Protein AF-A0ABD3MIH1-F1 (afdb_monomer_lite)

Radius of gyration: 21.6 Å; chains: 1; bounding box: 48×50×65 Å

pLDDT: mean 84.22, std 15.8, range [33.28, 98.62]

Secondary structure (DSSP, 8-state):
-B-SSS---TT-S--HHHHHHHHHHHHHGGGSTTHHHHHHHHTS-SS-SGGGS-HHHHHIIIIIISTTTTSSSPGGGTTTHIIIIIIIIS-PPPTTS-HHHHHHHHHHHHHHHHH-BTTBB-TTGGGSEE---TTT--EEEE--SSBTBPPEEEESS---TTPPPEE-TTTTSTT-----TT---S-----HHHHHHHHSS---SSEEEEE-TT-S-------------EEEEEEE-TTT--EEEE--SSGGGS--HHHHHHHHHHHHHHHHHHTTHHHHHHHHBPPTT--SSS-TTSB-HHHHHHHHHHHHHHHHHHHHHHHHHHHHHTTGGG-

Organism: NCBI:txid2934178

Structure (mmCIF, N/CA/C/O backbone):
data_AF-A0ABD3MIH1-F1
#
_entry.id   AF-A0ABD3MIH1-F1
#
loop_
_atom_site.group_PDB
_atom_site.id
_atom_site.type_symbol
_atom_site.label_atom_id
_atom_site.label_alt_id
_atom_site.label_comp_id
_atom_site.label_asym_id
_atom_site.label_entity_id
_atom_site.label_seq_id
_atom_site.pdbx_PDB_ins_code
_atom_site.Cartn_x
_atom_site.Cartn_y
_atom_site.Cartn_z
_atom_site.occupancy
_atom_site.B_iso_or_equiv
_atom_site.auth_seq_id
_atom_site.auth_comp_id
_atom_site.auth_asym_id
_atom_site.auth_atom_id
_atom_site.pdbx_PDB_model_num
ATOM 1 N N . MET A 1 1 ? 15.292 -10.108 -16.303 1.00 79.62 1 MET A N 1
ATOM 2 C CA . MET A 1 1 ? 15.454 -9.481 -14.977 1.00 79.62 1 MET A CA 1
ATOM 3 C C . MET A 1 1 ? 16.282 -8.207 -15.090 1.00 79.62 1 MET A C 1
ATOM 5 O O . MET A 1 1 ? 17.178 -8.146 -15.939 1.00 79.62 1 MET A O 1
ATOM 9 N N . ILE A 1 2 ? 15.985 -7.205 -14.264 1.00 80.56 2 ILE A N 1
ATOM 10 C CA . ILE A 1 2 ? 16.843 -6.030 -14.017 1.00 80.56 2 ILE A CA 1
ATOM 11 C C . ILE A 1 2 ? 17.379 -6.186 -12.588 1.00 80.56 2 ILE A C 1
ATOM 13 O O . ILE A 1 2 ? 16.614 -6.504 -11.686 1.00 80.56 2 ILE A O 1
ATOM 17 N N . HIS A 1 3 ? 18.694 -6.066 -12.400 1.00 80.38 3 HIS A N 1
ATOM 18 C CA . HIS A 1 3 ? 19.388 -6.447 -11.161 1.00 80.38 3 HIS A CA 1
ATOM 19 C C . HIS A 1 3 ? 20.557 -5.481 -10.876 1.00 80.38 3 HIS A C 1
ATOM 21 O O . HIS A 1 3 ? 21.007 -4.790 -11.798 1.00 80.38 3 HIS A O 1
ATOM 27 N N . PRO A 1 4 ? 21.124 -5.435 -9.655 1.00 74.75 4 PRO A N 1
ATOM 28 C CA . PRO A 1 4 ? 22.182 -4.477 -9.298 1.00 74.75 4 PRO A CA 1
ATOM 29 C C . PRO A 1 4 ? 23.569 -4.796 -9.890 1.00 74.75 4 PRO A C 1
ATOM 31 O O . PRO A 1 4 ? 24.554 -4.130 -9.571 1.00 74.75 4 PRO A O 1
ATOM 34 N N . GLY A 1 5 ? 23.694 -5.808 -10.752 1.00 75.38 5 GLY A N 1
ATOM 35 C CA . GLY A 1 5 ? 24.961 -6.276 -11.329 1.00 75.38 5 GLY A CA 1
ATOM 36 C C . GLY A 1 5 ? 25.390 -7.663 -10.834 1.00 75.38 5 GLY A C 1
ATOM 37 O O . GLY A 1 5 ? 24.556 -8.469 -10.439 1.00 75.38 5 GLY A O 1
ATOM 38 N N . LYS A 1 6 ? 26.700 -7.955 -10.897 1.00 63.97 6 LYS A N 1
ATOM 39 C CA . LYS A 1 6 ? 27.290 -9.295 -10.658 1.00 63.97 6 LYS A CA 1
ATOM 40 C C . LYS A 1 6 ? 27.307 -9.762 -9.193 1.00 63.97 6 LYS A C 1
ATOM 42 O O . LYS A 1 6 ? 27.689 -10.893 -8.931 1.00 63.97 6 LYS A O 1
ATOM 47 N N . LYS A 1 7 ? 26.969 -8.888 -8.244 1.00 59.66 7 LYS A N 1
ATOM 48 C CA . LYS A 1 7 ? 26.892 -9.207 -6.813 1.00 59.66 7 LYS A CA 1
ATOM 49 C C . LYS A 1 7 ? 25.468 -8.931 -6.357 1.00 59.66 7 LYS A C 1
ATOM 51 O O . LYS A 1 7 ? 25.141 -7.800 -6.003 1.00 59.66 7 LYS A O 1
ATOM 56 N N . TYR A 1 8 ? 24.624 -9.942 -6.493 1.00 62.25 8 TYR A N 1
ATOM 57 C CA . TYR A 1 8 ? 23.345 -9.988 -5.805 1.00 62.25 8 TYR A CA 1
ATOM 58 C C . TYR A 1 8 ? 23.603 -10.434 -4.362 1.00 62.25 8 TYR A C 1
ATOM 60 O O . TYR A 1 8 ? 24.515 -11.224 -4.121 1.00 62.25 8 TYR A O 1
ATOM 68 N N . HIS A 1 9 ? 22.854 -9.880 -3.415 1.00 63.53 9 HIS A N 1
ATOM 69 C CA . HIS A 1 9 ? 22.873 -10.319 -2.028 1.00 63.53 9 HIS A CA 1
ATOM 70 C C . HIS A 1 9 ? 21.460 -10.783 -1.700 1.00 63.53 9 HIS A C 1
ATOM 72 O O . HIS A 1 9 ? 20.551 -9.959 -1.691 1.00 63.53 9 HIS A O 1
ATOM 78 N N . GLN A 1 10 ? 21.299 -12.078 -1.417 1.00 60.75 10 GLN A N 1
ATOM 79 C CA . GLN A 1 10 ? 20.027 -12.686 -1.003 1.00 60.75 10 GLN A CA 1
ATOM 80 C C . GLN A 1 10 ? 19.387 -11.928 0.166 1.00 60.75 10 GLN A C 1
ATOM 82 O O . GLN A 1 10 ? 18.168 -11.804 0.238 1.00 60.75 10 GLN A O 1
ATOM 87 N N . HIS A 1 11 ? 20.228 -11.336 1.016 1.00 61.38 11 HIS A N 1
ATOM 88 C CA . HIS A 1 11 ? 19.849 -10.582 2.199 1.00 61.38 11 HIS A CA 1
ATOM 89 C C . HIS A 1 11 ? 19.977 -9.055 2.024 1.00 61.38 11 HIS A C 1
ATOM 91 O O . HIS A 1 11 ? 20.447 -8.353 2.917 1.00 61.38 11 HIS A O 1
ATOM 97 N N . LYS A 1 12 ? 19.539 -8.500 0.889 1.00 63.38 12 LYS A N 1
ATOM 98 C CA . LYS A 1 12 ? 19.457 -7.043 0.709 1.00 63.38 12 LYS A CA 1
ATOM 99 C C . LYS A 1 12 ? 18.064 -6.619 0.255 1.00 63.38 12 LYS A C 1
ATOM 101 O O . LYS A 1 12 ? 17.658 -6.968 -0.840 1.00 63.38 12 LYS A O 1
ATOM 106 N N . TYR A 1 13 ? 17.393 -5.814 1.079 1.00 71.50 13 TYR A N 1
ATOM 107 C CA . TYR A 1 13 ? 16.025 -5.341 0.835 1.00 71.50 13 TYR A CA 1
ATOM 108 C C . TYR A 1 13 ? 15.938 -4.111 -0.095 1.00 71.50 13 TYR A C 1
ATOM 110 O O . TYR A 1 13 ? 14.951 -3.912 -0.785 1.00 71.50 13 TYR A O 1
ATOM 118 N N . TYR A 1 14 ? 16.985 -3.281 -0.159 1.00 82.44 14 TYR A N 1
ATOM 119 C CA . TYR A 1 14 ? 16.975 -2.028 -0.927 1.00 82.44 14 TYR A CA 1
ATOM 120 C C . TYR A 1 14 ? 18.291 -1.803 -1.666 1.00 82.44 14 TYR A C 1
ATOM 122 O O . TYR A 1 14 ? 19.369 -2.071 -1.132 1.00 82.44 14 TYR A O 1
ATOM 130 N N . SER A 1 15 ? 18.244 -1.288 -2.899 1.00 88.38 15 SER A N 1
ATOM 131 C CA . SER A 1 15 ? 19.437 -1.090 -3.729 1.00 88.38 15 SER A CA 1
ATOM 132 C C . SER A 1 15 ? 19.318 0.117 -4.653 1.00 88.38 15 SER A C 1
ATOM 134 O O . SER A 1 15 ? 18.717 0.031 -5.725 1.00 88.38 15 SER A O 1
ATOM 136 N N . CYS A 1 16 ? 20.039 1.195 -4.313 1.00 90.44 16 CYS A N 1
ATOM 137 C CA . CYS A 1 16 ? 20.179 2.373 -5.175 1.00 90.44 16 CYS A CA 1
ATOM 138 C C . CYS A 1 16 ? 20.554 1.991 -6.613 1.00 90.44 16 CYS A C 1
ATOM 140 O O . CYS A 1 16 ? 19.995 2.483 -7.585 1.00 90.44 16 CYS A O 1
ATOM 142 N N . ARG A 1 17 ? 21.496 1.050 -6.755 1.00 90.06 17 ARG A N 1
ATOM 143 C CA . ARG A 1 17 ? 21.984 0.598 -8.060 1.00 90.06 17 ARG A CA 1
ATOM 144 C C . ARG A 1 17 ? 20.927 -0.159 -8.862 1.00 90.06 17 ARG A C 1
ATOM 146 O O . ARG A 1 17 ? 20.939 -0.062 -10.083 1.00 90.06 17 ARG A O 1
ATOM 153 N N . SER A 1 18 ? 20.047 -0.918 -8.208 1.00 90.44 18 SER A N 1
ATOM 154 C CA . SER A 1 18 ? 18.944 -1.599 -8.899 1.00 90.44 18 SER A CA 1
ATOM 155 C C . SER A 1 18 ? 17.963 -0.581 -9.464 1.00 90.44 18 SER A C 1
ATOM 157 O O . SER A 1 18 ? 17.599 -0.688 -10.631 1.00 90.44 18 SER A O 1
ATOM 159 N N . ILE A 1 19 ? 17.624 0.437 -8.671 1.00 92.69 19 ILE A N 1
ATOM 160 C CA . ILE A 1 19 ? 16.726 1.524 -9.070 1.00 92.69 19 ILE A CA 1
ATOM 161 C C . ILE A 1 19 ? 17.339 2.341 -10.216 1.00 92.69 19 ILE A C 1
ATOM 163 O O . ILE A 1 19 ? 16.688 2.516 -11.240 1.00 92.69 19 ILE A O 1
ATOM 167 N N . TYR A 1 20 ? 18.617 2.733 -10.132 1.00 91.50 20 TYR A N 1
ATOM 168 C CA . TYR A 1 20 ? 19.313 3.394 -11.248 1.00 91.50 20 TYR A CA 1
ATOM 169 C C . TYR A 1 20 ? 19.331 2.539 -12.519 1.00 91.50 20 TYR A C 1
ATOM 171 O O . TYR A 1 20 ? 19.092 3.037 -13.619 1.00 91.50 20 TYR A O 1
ATOM 179 N N . ASN A 1 21 ? 19.606 1.237 -12.389 1.00 92.56 21 ASN A N 1
ATOM 180 C CA . ASN A 1 21 ? 19.582 0.331 -13.534 1.00 92.56 21 ASN A CA 1
ATOM 181 C C . ASN A 1 21 ? 18.183 0.239 -14.148 1.00 92.56 21 ASN A C 1
ATOM 183 O O . ASN A 1 21 ? 18.073 0.192 -15.369 1.00 92.56 21 ASN A O 1
ATOM 187 N N . LEU A 1 22 ? 17.132 0.226 -13.328 1.00 94.88 22 LEU A N 1
ATOM 188 C CA . LEU A 1 22 ? 15.757 0.269 -13.808 1.00 94.88 22 LEU A CA 1
ATOM 189 C C . LEU A 1 22 ? 15.470 1.590 -14.529 1.00 94.88 22 LEU A C 1
ATOM 191 O O . LEU A 1 22 ? 15.017 1.540 -15.667 1.00 94.88 22 LEU A O 1
ATOM 195 N N . ALA A 1 23 ? 15.812 2.738 -13.941 1.00 93.94 23 ALA A N 1
ATOM 196 C CA . ALA A 1 23 ? 15.621 4.055 -14.552 1.00 93.94 23 ALA A CA 1
ATOM 197 C C . ALA A 1 23 ? 16.256 4.141 -15.951 1.00 93.94 23 ALA A C 1
ATOM 199 O O . ALA A 1 23 ? 15.584 4.514 -16.911 1.00 93.94 23 ALA A O 1
ATOM 200 N N . MET A 1 24 ? 17.504 3.679 -16.102 1.00 93.19 24 MET A N 1
ATOM 201 C CA . MET A 1 24 ? 18.186 3.623 -17.403 1.00 93.19 24 MET A CA 1
ATOM 202 C C . MET A 1 24 ? 17.485 2.707 -18.418 1.00 93.19 24 MET A C 1
ATOM 204 O O . MET A 1 24 ? 17.537 2.953 -19.622 1.00 93.19 24 MET A O 1
ATOM 208 N N . GLU A 1 25 ? 16.881 1.602 -17.977 1.00 95.88 25 GLU A N 1
ATOM 209 C CA . GLU A 1 25 ? 16.139 0.713 -18.876 1.00 95.88 25 GLU A CA 1
ATOM 210 C C . GLU A 1 25 ? 14.782 1.313 -19.268 1.00 95.88 25 GLU A C 1
ATOM 212 O O . GLU A 1 25 ? 14.394 1.183 -20.429 1.00 95.88 25 GLU A O 1
ATOM 217 N N . LEU A 1 26 ? 14.103 2.007 -18.346 1.00 95.12 26 LEU A N 1
ATOM 218 C CA . LEU A 1 26 ? 12.868 2.742 -18.628 1.00 95.12 26 LEU A CA 1
ATOM 219 C C . LEU A 1 26 ? 13.111 3.867 -19.643 1.00 95.12 26 LEU A C 1
ATOM 221 O O . LEU A 1 26 ? 12.365 3.971 -20.616 1.00 95.12 26 LEU A O 1
ATOM 225 N N . GLU A 1 27 ? 14.193 4.633 -19.478 1.00 93.94 27 GLU A N 1
ATOM 226 C CA . GLU A 1 27 ? 14.584 5.720 -20.387 1.00 93.94 27 GLU A CA 1
ATOM 227 C C . GLU A 1 27 ? 14.812 5.223 -21.824 1.00 93.94 27 GLU A C 1
ATOM 229 O O . GLU A 1 27 ? 14.422 5.865 -22.802 1.00 93.94 27 GLU A O 1
ATOM 234 N N . LYS A 1 28 ? 15.401 4.031 -21.979 1.00 95.12 28 LYS A N 1
ATOM 235 C CA . LYS A 1 28 ? 15.602 3.416 -23.300 1.00 95.12 28 LYS A CA 1
ATOM 236 C C . LYS A 1 28 ? 14.287 3.042 -23.986 1.00 95.12 28 LYS A C 1
ATOM 238 O O . LYS A 1 28 ? 14.272 2.947 -25.218 1.00 95.12 28 LYS A O 1
ATOM 243 N N . GLY A 1 29 ? 13.219 2.779 -23.229 1.00 95.31 29 GLY A N 1
ATOM 244 C CA . GLY A 1 29 ? 11.933 2.324 -23.754 1.00 95.31 29 GLY A CA 1
ATOM 245 C C . GLY A 1 29 ? 12.091 1.126 -24.698 1.00 95.31 29 GLY A C 1
ATOM 246 O O . GLY A 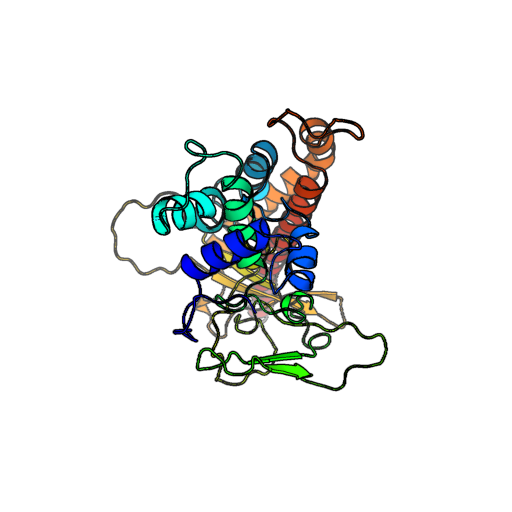1 29 ? 12.693 0.108 -24.353 1.00 95.31 29 GLY A O 1
ATOM 247 N N . ASP A 1 30 ? 11.619 1.270 -25.938 1.00 97.12 30 ASP A N 1
ATOM 248 C CA . ASP A 1 30 ? 11.706 0.232 -26.976 1.00 97.12 30 ASP A CA 1
ATOM 249 C C . ASP A 1 30 ? 13.130 -0.133 -27.418 1.00 97.12 30 ASP A C 1
ATOM 251 O O . ASP A 1 30 ? 13.324 -1.158 -28.072 1.00 97.12 30 ASP A O 1
ATOM 255 N N . LYS A 1 31 ? 14.135 0.679 -27.070 1.00 97.50 31 LYS A N 1
ATOM 256 C CA . LYS A 1 31 ? 15.548 0.390 -27.358 1.00 97.50 31 LYS A CA 1
ATOM 257 C C . LYS A 1 31 ? 16.213 -0.469 -26.281 1.00 97.50 31 LYS A C 1
ATOM 259 O O . LYS A 1 31 ? 17.378 -0.822 -26.440 1.00 97.50 31 LYS A O 1
ATOM 264 N N . SER A 1 32 ? 15.530 -0.761 -25.172 1.00 97.00 32 SER A N 1
ATOM 265 C CA . SER A 1 32 ? 16.049 -1.662 -24.142 1.00 97.00 32 SER A CA 1
ATOM 266 C C . SER A 1 32 ? 16.105 -3.100 -24.673 1.00 97.00 32 SER A C 1
ATOM 268 O O . SER A 1 32 ? 15.159 -3.580 -25.295 1.00 97.00 32 SER A O 1
ATOM 270 N N . ASP A 1 33 ? 17.152 -3.850 -24.320 1.00 96.06 33 ASP A N 1
ATOM 271 C CA . ASP A 1 33 ? 17.210 -5.306 -24.553 1.00 96.06 33 ASP A CA 1
ATOM 272 C C . ASP A 1 33 ? 16.120 -6.072 -23.768 1.00 96.06 33 ASP A C 1
ATOM 274 O O . ASP A 1 33 ? 15.917 -7.272 -23.947 1.00 96.06 33 ASP A O 1
ATOM 278 N N . ARG A 1 34 ? 15.409 -5.373 -22.877 1.00 95.56 34 ARG A N 1
ATOM 279 C CA . ARG A 1 34 ? 14.275 -5.835 -22.072 1.00 95.56 34 ARG A CA 1
ATOM 280 C C . ARG A 1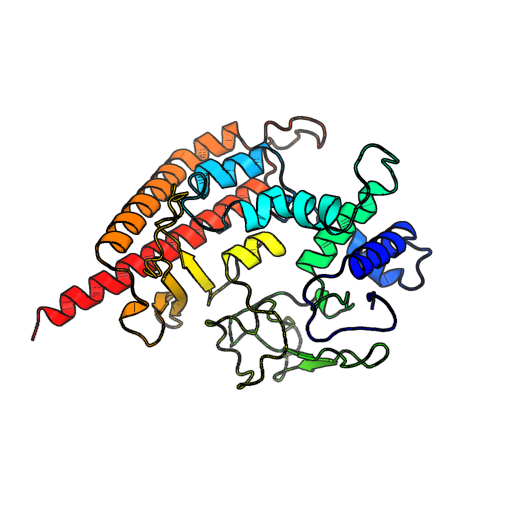 34 ? 12.978 -5.126 -22.475 1.00 95.56 34 ARG A C 1
ATOM 282 O O . ARG A 1 34 ? 12.041 -5.100 -21.679 1.00 95.56 34 ARG A O 1
ATOM 289 N N . ALA A 1 35 ? 12.901 -4.578 -23.693 1.00 97.12 35 ALA A N 1
ATOM 290 C CA . ALA A 1 35 ? 11.786 -3.756 -24.169 1.00 97.12 35 ALA A CA 1
ATOM 291 C C . ALA A 1 35 ? 10.381 -4.313 -23.855 1.00 97.12 35 ALA A C 1
ATOM 293 O O . ALA A 1 35 ? 9.553 -3.530 -23.396 1.00 97.12 35 ALA A O 1
ATOM 294 N N . PRO A 1 36 ? 10.069 -5.621 -24.014 1.00 97.44 36 PRO A N 1
ATOM 295 C CA . PRO A 1 36 ? 8.744 -6.132 -23.651 1.00 97.44 36 PRO A CA 1
ATOM 296 C C . PRO A 1 36 ? 8.389 -5.918 -22.174 1.00 97.44 36 PRO A C 1
ATOM 298 O O . PRO A 1 36 ? 7.267 -5.531 -21.862 1.00 97.44 36 PRO A O 1
ATOM 301 N N . TYR A 1 37 ? 9.350 -6.125 -21.272 1.00 97.38 37 TYR A N 1
ATOM 302 C CA . TYR A 1 37 ? 9.147 -5.914 -19.841 1.00 97.38 37 TYR A CA 1
ATOM 303 C C . TYR A 1 37 ? 9.135 -4.425 -19.489 1.00 97.38 37 TYR A C 1
ATOM 305 O O . TYR A 1 37 ? 8.282 -3.985 -18.730 1.00 97.38 37 TYR A O 1
ATOM 313 N N . VAL A 1 38 ? 10.006 -3.623 -20.107 1.00 97.69 38 VAL A N 1
ATOM 314 C CA . VAL A 1 38 ? 10.002 -2.161 -19.938 1.00 97.69 38 VAL A CA 1
ATOM 315 C C . VAL A 1 38 ? 8.662 -1.554 -20.360 1.00 97.69 38 VAL A C 1
ATOM 317 O O . VAL A 1 38 ? 8.118 -0.736 -19.629 1.00 97.69 38 VAL A O 1
ATOM 320 N N . ARG A 1 39 ? 8.074 -1.989 -21.483 1.00 97.06 39 ARG A N 1
ATOM 321 C CA . ARG A 1 39 ? 6.729 -1.551 -21.898 1.00 97.06 39 ARG A CA 1
ATOM 322 C C . ARG A 1 39 ? 5.664 -1.888 -20.864 1.00 97.06 39 ARG A C 1
ATOM 324 O O . ARG A 1 39 ? 4.812 -1.051 -20.593 1.00 97.06 39 ARG A O 1
ATOM 331 N N . TYR A 1 40 ? 5.724 -3.093 -20.299 1.00 96.75 40 TYR A N 1
ATOM 332 C CA . TYR A 1 40 ? 4.825 -3.494 -19.222 1.00 96.75 40 TYR A CA 1
ATOM 333 C C . TYR A 1 40 ? 4.983 -2.596 -17.989 1.00 96.75 40 TYR A C 1
ATOM 335 O O . TYR A 1 40 ? 3.985 -2.144 -17.439 1.00 96.75 40 TYR A O 1
ATOM 343 N N . LEU A 1 41 ? 6.214 -2.291 -17.574 1.00 96.62 41 LEU A N 1
ATOM 344 C CA . LEU A 1 41 ? 6.468 -1.408 -16.434 1.00 96.62 41 LEU A CA 1
ATOM 345 C C . LEU A 1 41 ? 5.996 0.030 -16.702 1.00 96.62 41 LEU A C 1
ATOM 347 O O . LEU A 1 41 ? 5.366 0.642 -15.847 1.00 96.62 41 LEU A O 1
ATOM 351 N N . LEU A 1 42 ? 6.227 0.552 -17.909 1.00 95.19 42 LEU A N 1
ATOM 352 C CA . LEU A 1 42 ? 5.772 1.886 -18.314 1.00 95.19 42 LEU A CA 1
ATOM 353 C C . LEU A 1 42 ? 4.246 1.993 -18.451 1.00 95.19 42 LEU A C 1
ATOM 355 O O . LEU A 1 42 ? 3.721 3.101 -18.384 1.00 95.19 42 LEU A O 1
ATOM 359 N N . SER A 1 43 ? 3.533 0.876 -18.638 1.00 95.19 43 SER A N 1
ATOM 360 C CA . SER A 1 43 ? 2.066 0.860 -18.682 1.00 95.19 43 SER A CA 1
ATOM 361 C C . SER A 1 43 ? 1.408 0.766 -17.304 1.00 95.19 43 SER A C 1
ATOM 363 O O . SER A 1 43 ? 0.182 0.724 -17.235 1.00 95.19 43 SER A O 1
ATOM 365 N N . GLN A 1 44 ? 2.184 0.662 -16.222 1.00 94.06 44 GLN A N 1
ATOM 366 C CA . GLN A 1 44 ? 1.628 0.597 -14.872 1.00 94.06 44 GLN A CA 1
ATOM 367 C C . GLN A 1 44 ? 1.070 1.952 -14.439 1.00 94.06 44 GLN A C 1
ATOM 369 O O . GLN A 1 44 ? 1.626 3.006 -14.754 1.00 94.06 44 GLN A O 1
ATOM 374 N N . THR A 1 45 ? -0.034 1.910 -13.696 1.00 90.88 45 THR A N 1
ATOM 375 C CA . THR A 1 45 ? -0.631 3.096 -13.080 1.00 90.88 45 THR A CA 1
ATOM 376 C C . THR A 1 45 ? 0.342 3.702 -12.069 1.00 90.88 45 THR A C 1
ATOM 378 O O . THR A 1 45 ? 0.965 2.977 -11.299 1.00 90.88 45 THR A O 1
ATOM 381 N N . ARG A 1 46 ? 0.452 5.031 -12.069 1.00 89.50 46 ARG A N 1
ATOM 382 C CA . ARG A 1 46 ? 1.278 5.809 -11.131 1.00 89.50 46 ARG A CA 1
ATOM 383 C C . ARG A 1 46 ? 0.404 6.490 -10.088 1.00 89.50 46 ARG A C 1
ATOM 385 O O . ARG A 1 46 ? -0.803 6.616 -10.298 1.00 89.50 46 ARG A O 1
ATOM 392 N N . GLY A 1 47 ? 1.006 6.991 -9.011 1.00 89.44 47 GLY A N 1
ATOM 393 C CA . GLY A 1 47 ? 0.249 7.708 -7.984 1.00 89.44 47 GLY A CA 1
ATOM 394 C C . GLY A 1 47 ? -0.626 6.788 -7.137 1.00 89.44 47 GLY A C 1
ATOM 395 O O . GLY A 1 47 ? -1.616 7.237 -6.560 1.00 89.44 47 GLY A O 1
ATOM 396 N N . THR A 1 48 ? -0.317 5.490 -7.105 1.00 91.88 48 THR A N 1
ATOM 397 C CA . THR A 1 48 ? -1.115 4.515 -6.359 1.00 91.88 48 THR A CA 1
ATOM 398 C C . THR A 1 48 ? -0.698 4.464 -4.897 1.00 91.88 48 THR A C 1
ATOM 400 O O . THR A 1 48 ? -1.554 4.265 -4.037 1.00 91.88 48 THR A O 1
ATOM 403 N N . MET A 1 49 ? 0.581 4.708 -4.607 1.00 94.50 49 MET A N 1
ATOM 404 C CA . MET A 1 49 ? 1.139 4.676 -3.257 1.00 94.50 49 MET A CA 1
ATOM 405 C C . MET A 1 49 ? 0.973 6.022 -2.540 1.00 94.50 49 MET A C 1
ATOM 407 O O . MET A 1 49 ? 1.178 7.062 -3.168 1.00 94.50 49 MET A O 1
ATOM 411 N N . PRO A 1 50 ? 0.696 6.037 -1.222 1.00 95.31 50 PRO A N 1
ATOM 412 C CA . PRO A 1 50 ? 0.561 7.264 -0.434 1.00 95.31 50 PRO A CA 1
ATOM 413 C C . PRO A 1 50 ? 1.692 8.284 -0.601 1.00 95.31 50 PRO A C 1
ATOM 415 O O . PRO A 1 50 ? 1.437 9.482 -0.663 1.00 95.31 50 PRO A O 1
ATOM 418 N N . GLY A 1 51 ? 2.944 7.830 -0.728 1.00 92.50 51 GLY A N 1
ATOM 419 C CA . GLY A 1 51 ? 4.095 8.718 -0.940 1.00 92.50 51 GLY A CA 1
ATOM 420 C C . GLY A 1 51 ? 4.148 9.382 -2.327 1.00 92.50 51 GLY A C 1
ATOM 421 O O . GLY A 1 51 ? 4.943 10.297 -2.555 1.00 92.50 51 GLY A O 1
ATOM 422 N N . GLU A 1 52 ? 3.303 8.951 -3.264 1.00 91.38 52 GLU A N 1
ATOM 423 C CA . GLU A 1 52 ? 3.124 9.585 -4.570 1.00 91.38 52 GLU A CA 1
ATOM 424 C C . GLU A 1 52 ? 1.933 10.545 -4.627 1.00 91.38 52 GLU A C 1
ATOM 426 O O . GLU A 1 52 ? 1.794 11.262 -5.622 1.00 91.38 52 GLU A O 1
ATOM 431 N N . TRP A 1 53 ? 1.071 10.542 -3.608 1.00 92.38 53 TRP A N 1
ATOM 432 C CA . TRP A 1 53 ? -0.187 11.276 -3.640 1.00 92.38 53 TRP A CA 1
ATOM 433 C C . TRP A 1 53 ? 0.018 12.791 -3.693 1.00 92.38 53 TRP A C 1
ATOM 435 O O . TRP A 1 53 ? 1.040 13.351 -3.285 1.00 92.38 53 TRP A O 1
ATOM 445 N N . SER A 1 54 ? -1.015 13.475 -4.171 1.00 91.50 54 SER A N 1
ATOM 446 C CA . SER A 1 54 ? -1.153 14.923 -4.104 1.00 91.50 54 SER A CA 1
ATOM 447 C C . SER A 1 54 ? -0.989 15.442 -2.669 1.00 91.50 54 SER A C 1
ATOM 449 O O . SER A 1 54 ? -1.197 14.720 -1.690 1.00 91.50 54 SER A O 1
ATOM 451 N N . VAL A 1 55 ? -0.658 16.731 -2.525 1.00 91.81 55 VAL A N 1
ATOM 452 C CA . VAL A 1 55 ? -0.562 17.384 -1.206 1.00 91.81 55 VAL A CA 1
ATOM 453 C C . VAL A 1 55 ? -1.885 17.259 -0.444 1.00 91.81 55 VAL A C 1
ATOM 455 O O . VAL A 1 55 ? -1.874 16.936 0.743 1.00 91.81 55 VAL A O 1
ATOM 458 N N . ALA A 1 56 ? -3.020 17.446 -1.126 1.00 93.50 56 ALA A N 1
ATOM 459 C CA . ALA A 1 56 ? -4.349 17.245 -0.555 1.00 93.50 56 ALA A CA 1
ATOM 460 C C . ALA A 1 56 ? -4.594 15.795 -0.102 1.00 93.50 56 ALA A C 1
ATOM 462 O O . ALA A 1 56 ? -5.047 15.586 1.023 1.00 93.50 56 ALA A O 1
ATOM 463 N N . GLY A 1 57 ? -4.264 14.802 -0.937 1.00 94.81 57 GLY A N 1
ATOM 464 C CA . GLY A 1 57 ? -4.389 13.378 -0.600 1.00 94.81 57 GLY A CA 1
ATOM 465 C C . GLY A 1 57 ? -3.523 12.988 0.598 1.00 94.81 57 GLY A C 1
ATOM 466 O O . GLY A 1 57 ? -4.008 12.383 1.551 1.00 94.81 57 GLY A O 1
ATOM 467 N N . SER A 1 58 ? -2.262 13.421 0.587 1.00 94.19 58 SER A N 1
ATOM 468 C CA . SER A 1 58 ? -1.303 13.198 1.674 1.00 94.19 58 SER A CA 1
ATOM 469 C C . SER A 1 58 ? -1.774 13.829 2.983 1.00 94.19 58 SER A C 1
ATOM 471 O O . SER A 1 58 ? -1.700 13.205 4.036 1.00 94.19 58 SER A O 1
ATOM 473 N N . LYS A 1 59 ? -2.295 15.061 2.929 1.00 95.00 59 LYS A N 1
ATOM 474 C CA . LYS A 1 59 ? -2.816 15.761 4.107 1.00 95.00 59 LYS A CA 1
ATOM 475 C C . LYS A 1 59 ? -4.057 15.078 4.679 1.00 95.00 59 LYS A C 1
ATOM 477 O O . LYS A 1 59 ? -4.149 14.927 5.890 1.00 95.00 59 LYS A O 1
ATOM 482 N N . PHE A 1 60 ? -4.993 14.666 3.825 1.00 96.94 60 PHE A N 1
ATOM 483 C CA . PHE A 1 60 ? -6.187 13.944 4.266 1.00 96.94 60 PHE A CA 1
ATOM 484 C C . PHE A 1 60 ? -5.826 12.605 4.916 1.00 96.94 60 PHE A C 1
ATOM 486 O O . PHE A 1 60 ? -6.362 12.268 5.968 1.00 96.94 60 PHE A O 1
ATOM 493 N N . LEU A 1 61 ? -4.880 11.860 4.333 1.00 97.38 61 LEU A N 1
ATOM 494 C CA . LEU A 1 61 ? -4.383 10.638 4.956 1.00 97.38 61 LEU A CA 1
ATOM 495 C C . LEU A 1 61 ? -3.759 10.944 6.323 1.00 97.38 61 LEU A C 1
ATOM 497 O O . LEU A 1 61 ? -4.235 10.420 7.321 1.00 97.38 61 LEU A O 1
ATOM 501 N N . ALA A 1 62 ? -2.758 11.826 6.381 1.00 96.06 62 ALA A N 1
ATOM 502 C CA . ALA A 1 62 ? -2.021 12.120 7.610 1.00 96.06 62 ALA A CA 1
ATOM 503 C C . ALA A 1 62 ? -2.926 12.645 8.738 1.00 96.06 62 ALA A C 1
ATOM 505 O O . ALA A 1 62 ? -2.976 12.060 9.816 1.00 96.06 62 ALA A O 1
ATOM 506 N N . SER A 1 63 ? -3.685 13.710 8.489 1.00 95.38 63 SER A N 1
ATOM 507 C CA . SER A 1 63 ? -4.418 14.395 9.557 1.00 95.38 63 SER A CA 1
ATOM 508 C C . SER A 1 63 ? -5.785 13.775 9.825 1.00 95.38 63 SER A C 1
ATOM 510 O O . SER A 1 63 ? -6.140 13.501 10.970 1.00 95.38 63 SER A O 1
ATOM 512 N N . ASP A 1 64 ? -6.577 13.525 8.781 1.00 96.81 64 ASP A N 1
ATOM 513 C CA . ASP A 1 64 ? -7.953 13.070 8.975 1.00 96.81 64 ASP A CA 1
ATOM 514 C C . ASP A 1 64 ? -8.026 11.565 9.244 1.00 96.81 64 ASP A C 1
ATOM 516 O O . ASP A 1 64 ? -8.726 11.158 10.170 1.00 96.81 64 ASP A O 1
ATOM 520 N N . VAL A 1 65 ? -7.314 10.730 8.479 1.00 97.81 65 VAL A N 1
ATOM 521 C CA . VAL A 1 65 ? -7.356 9.267 8.658 1.00 97.81 65 VAL A CA 1
ATOM 522 C C . VAL A 1 65 ? -6.422 8.834 9.785 1.00 97.81 65 VAL A C 1
ATOM 524 O O . VAL A 1 65 ? -6.872 8.189 10.733 1.00 97.81 65 VAL A O 1
ATOM 527 N N . LEU A 1 66 ? -5.154 9.240 9.744 1.00 96.88 66 LEU A N 1
ATOM 528 C CA . LEU A 1 66 ? -4.127 8.756 10.668 1.00 96.88 66 LEU A CA 1
ATOM 529 C C . LEU A 1 66 ? -4.052 9.535 11.982 1.00 96.88 66 LEU A C 1
ATOM 531 O O . LEU A 1 66 ? -3.475 9.033 12.933 1.00 96.88 66 LEU A O 1
ATOM 535 N N . GLY A 1 67 ? -4.706 10.696 12.078 1.00 95.06 67 GLY A N 1
ATOM 536 C CA . GLY A 1 67 ? -4.730 11.475 13.317 1.00 95.06 67 GLY A CA 1
ATOM 537 C C . GLY A 1 67 ? -3.379 12.104 13.639 1.00 95.06 67 GLY A C 1
ATOM 538 O O . GLY A 1 67 ? -2.977 12.094 14.790 1.00 95.06 67 GLY A O 1
ATOM 539 N N . ASP A 1 68 ? -2.680 12.599 12.615 1.00 92.19 68 ASP A N 1
ATOM 540 C CA . ASP A 1 68 ? -1.386 13.284 12.732 1.00 92.19 68 ASP A CA 1
ATOM 541 C C . ASP A 1 68 ? -0.276 12.439 13.391 1.00 92.19 68 ASP A C 1
ATOM 543 O O . ASP A 1 68 ? 0.639 12.980 13.995 1.00 92.19 68 ASP A O 1
ATOM 547 N N . GLY A 1 69 ? -0.326 11.115 13.213 1.00 89.94 69 GLY A N 1
ATOM 548 C CA . GLY A 1 69 ? 0.676 10.183 13.744 1.00 89.94 69 GLY A CA 1
ATOM 549 C C . GLY A 1 69 ? 0.118 9.189 14.757 1.00 89.94 69 GLY A C 1
ATOM 550 O O . GLY A 1 69 ? 0.760 8.176 14.996 1.00 89.94 69 GLY A O 1
ATOM 551 N N . ASP A 1 70 ? -1.105 9.406 15.250 1.00 92.50 70 ASP A N 1
ATOM 552 C CA . ASP A 1 70 ? -1.779 8.491 16.179 1.00 92.50 70 ASP A CA 1
ATOM 553 C C . ASP A 1 70 ? -1.938 7.062 15.621 1.00 92.50 70 ASP A C 1
ATOM 555 O O . ASP A 1 70 ? -1.925 6.094 16.367 1.00 92.50 70 ASP A O 1
ATOM 559 N N . LEU A 1 71 ? -2.172 6.889 14.317 1.00 95.56 71 LEU A N 1
ATOM 560 C CA . LEU A 1 71 ? -2.443 5.579 13.714 1.00 95.56 71 LEU A CA 1
ATOM 561 C C . LEU A 1 71 ? -1.445 5.240 12.599 1.00 95.56 71 LEU A C 1
ATOM 563 O O . LEU A 1 71 ? -1.036 6.128 11.845 1.00 95.56 71 LEU A O 1
ATOM 567 N N . PRO A 1 72 ? -1.122 3.948 12.402 1.00 95.44 72 PRO A N 1
ATOM 568 C CA . PRO A 1 72 ? -0.241 3.516 11.324 1.00 95.44 72 PRO A CA 1
ATOM 569 C C . PRO A 1 72 ? -0.901 3.717 9.943 1.00 95.44 72 PRO A C 1
ATOM 571 O O . PRO A 1 72 ? -2.126 3.590 9.834 1.00 95.44 72 PRO A O 1
ATOM 574 N N . PRO A 1 73 ? -0.134 3.924 8.851 1.00 94.88 73 PRO A N 1
ATOM 575 C CA . PRO A 1 73 ? 1.326 3.960 8.811 1.00 94.88 73 PRO A CA 1
ATOM 576 C C . PRO A 1 73 ? 1.899 5.274 9.360 1.00 94.88 73 PRO A C 1
ATOM 578 O O . PRO A 1 73 ? 1.501 6.362 8.947 1.00 94.88 73 PRO A O 1
ATOM 581 N N . TYR A 1 74 ? 2.902 5.175 10.230 1.00 90.75 74 TYR A N 1
ATOM 582 C CA . TYR A 1 74 ? 3.554 6.339 10.833 1.00 90.75 74 TYR A CA 1
ATOM 583 C C . TYR A 1 74 ? 4.304 7.172 9.791 1.00 90.75 74 TYR A C 1
ATOM 585 O O . TYR A 1 74 ? 4.830 6.627 8.818 1.00 90.75 74 TYR A O 1
ATOM 593 N N . GLU A 1 75 ? 4.336 8.497 9.963 1.00 82.94 75 GLU A N 1
ATOM 594 C CA . GLU A 1 75 ? 4.733 9.465 8.924 1.00 82.94 75 GLU A CA 1
ATOM 595 C C . GLU A 1 75 ? 6.075 9.135 8.250 1.00 82.94 75 GLU A C 1
ATOM 597 O O . GLU A 1 75 ? 6.215 9.216 7.021 1.00 82.94 75 GLU A O 1
ATOM 602 N N . ASP A 1 76 ? 7.044 8.695 9.047 1.00 82.19 76 ASP A N 1
ATOM 603 C CA . ASP A 1 76 ? 8.392 8.356 8.603 1.00 82.19 76 ASP A CA 1
ATOM 604 C C . ASP A 1 76 ? 8.457 7.156 7.654 1.00 82.19 76 ASP A C 1
ATOM 606 O O . ASP A 1 76 ? 9.377 7.069 6.837 1.00 82.19 76 ASP A O 1
ATOM 610 N N . SER A 1 77 ? 7.453 6.279 7.688 1.00 84.56 77 SER A N 1
ATOM 611 C CA . SER A 1 77 ? 7.389 5.093 6.833 1.00 84.56 77 SER A CA 1
ATOM 612 C C . SER A 1 77 ? 6.971 5.395 5.390 1.00 84.56 77 SER A C 1
ATOM 614 O O . SER A 1 77 ? 7.211 4.562 4.514 1.00 84.56 77 SER A O 1
ATOM 616 N N . TRP A 1 78 ? 6.375 6.564 5.109 1.00 90.12 78 TRP A N 1
ATOM 617 C CA . TRP A 1 78 ? 5.776 6.839 3.797 1.00 90.12 78 TRP A CA 1
ATOM 618 C C . TRP A 1 78 ? 5.982 8.260 3.277 1.00 90.12 78 TRP A C 1
ATOM 620 O O . TRP A 1 78 ? 6.445 8.433 2.148 1.00 90.12 78 TRP A O 1
ATOM 630 N N . ARG A 1 79 ? 5.674 9.288 4.077 1.00 85.75 79 ARG A N 1
ATOM 631 C CA . ARG A 1 79 ? 5.529 10.668 3.583 1.00 85.75 79 ARG A CA 1
ATOM 632 C C . ARG A 1 79 ? 6.849 11.255 3.100 1.00 85.75 79 ARG A C 1
ATOM 634 O O . ARG A 1 79 ? 6.896 11.963 2.100 1.00 85.75 79 ARG A O 1
ATOM 641 N N . THR A 1 80 ? 7.927 10.953 3.816 1.00 82.94 80 THR A N 1
ATOM 642 C CA . THR A 1 80 ? 9.273 11.477 3.536 1.00 82.94 80 THR A CA 1
ATOM 643 C C . THR A 1 80 ? 10.202 10.431 2.923 1.00 82.94 80 THR A C 1
ATOM 645 O O . THR A 1 80 ? 11.383 10.705 2.706 1.00 82.94 80 THR A O 1
ATOM 648 N N . LYS A 1 81 ? 9.680 9.236 2.620 1.00 86.44 81 LYS A N 1
ATOM 649 C CA . LYS A 1 81 ? 10.484 8.063 2.274 1.00 86.44 81 LYS A CA 1
ATOM 650 C C . LYS A 1 81 ? 11.309 8.261 1.003 1.00 86.44 81 LYS A C 1
ATOM 652 O O . LYS A 1 81 ? 12.519 8.065 1.035 1.00 86.44 81 LYS A O 1
ATOM 657 N N . PHE A 1 82 ? 10.691 8.744 -0.078 1.00 89.12 82 PHE A N 1
ATOM 658 C CA . PHE A 1 82 ? 11.392 9.037 -1.335 1.00 89.12 82 PHE A CA 1
ATOM 659 C C . PHE A 1 82 ? 12.542 10.033 -1.129 1.00 89.12 82 PHE A C 1
ATOM 661 O O . PHE A 1 82 ? 13.671 9.789 -1.550 1.00 89.12 82 PHE A O 1
ATOM 668 N N . ASP A 1 83 ? 12.288 11.133 -0.421 1.00 88.25 83 ASP A N 1
ATOM 669 C CA . ASP A 1 83 ? 13.306 12.155 -0.181 1.00 88.25 83 ASP A CA 1
ATOM 670 C C . ASP A 1 83 ? 14.450 11.622 0.696 1.00 88.25 83 ASP A C 1
ATOM 672 O O . ASP A 1 83 ? 15.625 11.873 0.412 1.00 88.25 83 ASP A O 1
ATOM 676 N N . LYS A 1 84 ? 14.120 10.884 1.764 1.00 89.44 84 LYS A N 1
ATOM 677 C CA . LYS A 1 84 ? 15.097 10.302 2.694 1.00 89.44 84 LYS A CA 1
ATOM 678 C C . LYS A 1 84 ? 15.933 9.210 2.016 1.00 89.44 84 LYS A C 1
ATOM 680 O O . LYS A 1 84 ? 17.161 9.280 2.046 1.00 89.44 84 LYS A O 1
ATOM 685 N N . GLU A 1 85 ? 15.299 8.227 1.387 1.00 90.06 85 GLU A N 1
ATOM 686 C CA . GLU A 1 85 ? 15.972 7.040 0.847 1.00 90.06 85 GLU A CA 1
ATOM 687 C C . GLU A 1 85 ? 16.603 7.276 -0.524 1.00 90.06 85 GLU A C 1
ATOM 689 O O . GLU A 1 85 ? 17.730 6.834 -0.766 1.00 90.06 85 GLU A O 1
ATOM 694 N N . TRP A 1 86 ? 15.899 7.955 -1.434 1.00 90.94 86 TRP A N 1
ATOM 695 C CA . TRP A 1 86 ? 16.370 8.144 -2.804 1.00 90.94 86 TRP A CA 1
ATOM 696 C C . TRP A 1 86 ? 17.225 9.399 -2.934 1.00 90.94 86 TRP A C 1
ATOM 698 O O . TRP A 1 86 ? 18.425 9.302 -3.200 1.00 90.94 86 TRP A O 1
ATOM 708 N N . LEU A 1 87 ? 16.641 10.579 -2.707 1.00 89.06 87 LEU A N 1
ATOM 709 C CA . LEU A 1 87 ? 17.338 11.844 -2.962 1.00 89.06 87 LEU A CA 1
ATOM 710 C C . LEU A 1 87 ? 18.550 12.015 -2.043 1.00 89.06 87 LEU A C 1
ATOM 712 O O . LEU A 1 87 ? 19.653 12.294 -2.510 1.00 89.06 87 LEU A O 1
ATOM 716 N N . ARG A 1 88 ? 18.372 11.805 -0.735 1.00 88.50 88 ARG A N 1
ATOM 717 C CA . ARG A 1 88 ? 19.466 11.938 0.239 1.00 88.50 88 ARG A CA 1
ATOM 718 C C . ARG A 1 88 ? 20.301 10.664 0.335 1.00 88.50 88 ARG A C 1
ATOM 720 O O . ARG A 1 88 ? 21.523 10.738 0.248 1.00 88.50 88 ARG A O 1
ATOM 727 N N . GLY A 1 89 ? 19.656 9.509 0.498 1.00 89.69 89 GLY A N 1
ATOM 728 C CA . GLY A 1 89 ? 20.336 8.232 0.736 1.00 89.69 89 GLY A CA 1
ATOM 729 C C . GLY A 1 89 ? 21.099 7.686 -0.474 1.00 89.69 89 GLY A C 1
ATOM 730 O O . GLY A 1 89 ? 22.227 7.216 -0.332 1.00 89.69 89 GLY A O 1
ATOM 731 N N . CYS A 1 90 ? 20.520 7.778 -1.672 1.00 89.69 90 CYS A N 1
ATOM 732 C CA . CYS A 1 90 ? 21.126 7.276 -2.910 1.00 89.69 90 CYS A CA 1
ATOM 733 C C . CYS A 1 90 ? 21.795 8.356 -3.760 1.00 89.69 90 CYS A C 1
ATOM 735 O O . CYS A 1 90 ? 22.269 8.045 -4.859 1.00 89.69 90 CYS A O 1
ATOM 737 N N . LEU A 1 91 ? 21.826 9.602 -3.269 1.00 87.62 91 LEU A N 1
ATOM 738 C CA . LEU A 1 91 ? 22.220 10.772 -4.054 1.00 87.62 91 LEU A CA 1
ATOM 739 C C . LEU A 1 91 ? 21.462 10.814 -5.389 1.00 87.62 91 LEU A C 1
ATOM 741 O O . LEU A 1 91 ? 22.056 11.110 -6.427 1.00 87.62 91 LEU A O 1
ATOM 745 N N . GLY A 1 92 ? 20.178 10.434 -5.346 1.00 83.19 92 GLY A N 1
ATOM 746 C CA . GLY A 1 92 ? 19.258 10.525 -6.471 1.00 83.19 92 GLY A CA 1
ATOM 747 C C . GLY A 1 92 ? 19.285 11.928 -7.054 1.00 83.19 92 GLY A C 1
ATOM 748 O O . GLY A 1 92 ? 19.548 12.906 -6.345 1.00 83.19 92 GLY A O 1
ATOM 749 N N . THR A 1 93 ? 19.050 12.048 -8.353 1.00 74.38 93 THR A N 1
ATOM 750 C CA . THR A 1 93 ? 19.105 13.369 -8.964 1.00 74.38 93 THR A CA 1
ATOM 751 C C . THR A 1 93 ? 17.906 14.204 -8.480 1.00 74.38 93 THR A C 1
ATOM 753 O O . THR A 1 93 ? 16.760 13.767 -8.517 1.00 74.38 93 THR A O 1
ATOM 756 N N . ASP A 1 94 ? 18.171 15.410 -7.959 1.00 57.28 94 ASP A N 1
ATOM 757 C CA . ASP A 1 94 ? 17.130 16.365 -7.545 1.00 57.28 94 ASP A CA 1
ATOM 758 C C . ASP A 1 94 ? 16.666 17.204 -8.745 1.00 57.28 94 ASP A C 1
ATOM 760 O O . ASP A 1 94 ? 17.472 17.556 -9.615 1.00 57.28 94 ASP A O 1
ATOM 764 N N . ARG A 1 95 ? 15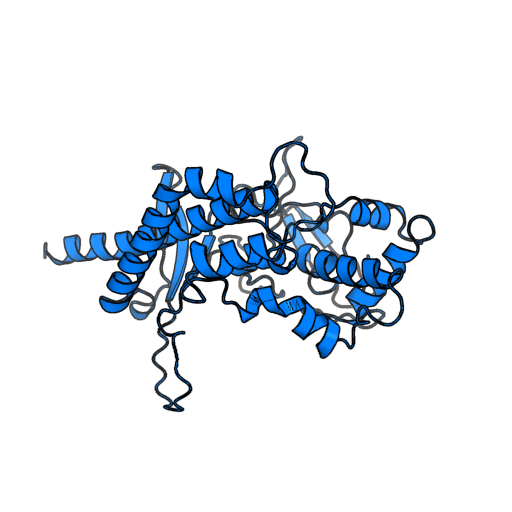.375 17.567 -8.752 1.00 48.94 95 ARG A N 1
ATOM 765 C CA . ARG A 1 95 ? 14.580 18.280 -9.774 1.00 48.94 95 ARG A CA 1
ATOM 766 C C . ARG A 1 95 ? 15.282 19.430 -10.511 1.00 48.94 95 ARG A C 1
ATOM 768 O O . ARG A 1 95 ? 14.817 19.830 -11.575 1.00 48.94 95 ARG A O 1
ATOM 775 N N . ALA A 1 96 ? 16.358 19.990 -9.969 1.00 47.41 96 ALA A N 1
ATOM 776 C CA . ALA A 1 96 ? 16.997 21.209 -10.447 1.00 47.41 96 ALA A CA 1
ATOM 777 C C . ALA A 1 96 ? 17.943 21.051 -11.659 1.00 47.41 96 ALA A C 1
ATOM 779 O O . ALA A 1 96 ? 18.222 22.058 -12.307 1.00 47.41 96 ALA A O 1
ATOM 780 N N . SER A 1 97 ? 18.452 19.853 -11.984 1.00 48.97 97 SER A N 1
ATOM 781 C CA . SER A 1 97 ? 19.502 19.705 -13.018 1.00 48.97 97 SER A CA 1
ATOM 782 C C . SER A 1 97 ? 19.028 19.261 -14.415 1.00 48.97 97 SER A C 1
ATOM 784 O O . SER A 1 97 ? 19.592 19.753 -15.392 1.00 48.97 97 SER A O 1
ATOM 786 N N . ASP A 1 98 ? 18.011 18.393 -14.546 1.00 50.78 98 ASP A N 1
ATOM 787 C CA . ASP A 1 98 ? 17.417 17.979 -15.838 1.00 50.78 98 ASP A CA 1
ATOM 788 C C . ASP A 1 98 ? 16.023 17.314 -15.675 1.00 50.78 98 ASP A C 1
ATOM 790 O O . ASP A 1 98 ? 15.941 16.124 -15.362 1.00 50.78 98 ASP A O 1
ATOM 794 N N . PRO A 1 99 ? 14.909 18.028 -15.939 1.00 53.47 99 PRO A N 1
ATOM 795 C CA . PRO A 1 99 ? 13.534 17.529 -15.781 1.00 53.47 99 PRO A CA 1
ATOM 796 C C . PRO A 1 99 ? 13.199 16.226 -16.522 1.00 53.47 99 PRO A C 1
ATOM 798 O O . PRO A 1 99 ? 12.264 15.535 -16.121 1.00 53.47 99 PRO A O 1
ATOM 801 N N . SER A 1 100 ? 13.914 15.902 -17.605 1.00 56.47 100 SER A N 1
ATOM 802 C CA . SER A 1 100 ? 13.593 14.751 -18.459 1.00 56.47 100 SER A CA 1
ATOM 803 C C . SER A 1 100 ? 14.149 13.427 -17.927 1.00 56.47 100 SER A C 1
ATOM 805 O O . SER A 1 100 ? 13.472 12.403 -18.013 1.00 56.47 100 SER A O 1
ATOM 807 N N . THR A 1 101 ? 15.324 13.462 -17.296 1.00 57.62 101 THR A N 1
ATOM 808 C CA . THR A 1 101 ? 15.955 12.295 -16.653 1.00 57.62 101 THR A CA 1
ATOM 809 C C . THR A 1 101 ? 15.268 11.951 -15.317 1.00 57.62 101 THR A C 1
ATOM 811 O O . THR A 1 101 ? 15.121 10.781 -14.962 1.00 57.62 101 THR A O 1
ATOM 814 N N . HIS A 1 102 ? 14.728 12.964 -14.626 1.00 67.56 102 HIS A N 1
ATOM 815 C CA . HIS A 1 102 ? 14.044 12.831 -13.327 1.00 67.56 102 HIS A CA 1
ATOM 816 C C . HIS A 1 102 ? 12.796 11.957 -13.336 1.00 67.56 102 HIS A C 1
ATOM 818 O O . HIS A 1 102 ? 12.513 11.275 -12.348 1.00 67.56 102 HIS A O 1
ATOM 824 N N . ALA A 1 103 ? 12.026 11.991 -14.426 1.00 76.19 103 ALA A N 1
ATOM 825 C CA . ALA A 1 103 ? 10.781 11.236 -14.504 1.00 76.19 103 ALA A CA 1
ATOM 826 C C . ALA A 1 103 ? 11.049 9.733 -14.322 1.00 76.19 103 ALA A C 1
ATOM 828 O O . ALA A 1 103 ? 10.389 9.088 -13.512 1.00 76.19 103 ALA A O 1
ATOM 829 N N . PHE A 1 104 ? 12.089 9.205 -14.976 1.00 89.06 104 PHE A N 1
ATOM 830 C CA . PHE A 1 104 ? 12.408 7.781 -14.925 1.00 89.06 104 PHE A CA 1
ATOM 831 C C . PHE A 1 104 ? 13.013 7.327 -13.596 1.00 89.06 104 PHE A C 1
ATOM 833 O O . PHE A 1 104 ? 12.751 6.198 -13.195 1.00 89.06 104 PHE A O 1
ATOM 840 N N . GLU A 1 105 ? 13.787 8.160 -12.893 1.00 90.69 105 GLU A N 1
ATOM 841 C CA . GLU A 1 105 ? 14.309 7.802 -11.562 1.00 90.69 105 GLU A CA 1
ATOM 842 C C . GLU A 1 105 ? 13.194 7.712 -10.520 1.00 90.69 105 GLU A C 1
ATOM 844 O O . GLU A 1 105 ? 13.138 6.746 -9.757 1.00 90.69 105 GLU A O 1
ATOM 849 N N . ARG A 1 106 ? 12.269 8.681 -10.522 1.00 89.62 106 ARG A N 1
ATOM 850 C CA . ARG A 1 106 ? 11.099 8.642 -9.639 1.00 89.62 106 ARG A CA 1
ATOM 851 C C . ARG A 1 106 ? 10.215 7.437 -9.956 1.00 89.62 106 ARG A C 1
ATOM 853 O O . ARG A 1 106 ? 9.832 6.719 -9.037 1.00 89.62 106 ARG A O 1
ATOM 860 N N . ASP A 1 107 ? 9.935 7.194 -11.235 1.00 91.75 107 ASP A N 1
ATOM 861 C CA . ASP A 1 107 ? 9.158 6.028 -11.662 1.00 91.75 107 ASP A CA 1
ATOM 862 C C . ASP A 1 107 ? 9.849 4.722 -11.255 1.00 91.75 107 ASP A C 1
ATOM 864 O O . ASP A 1 107 ? 9.207 3.814 -10.736 1.00 91.75 107 ASP A O 1
ATOM 868 N N . ALA A 1 108 ? 11.166 4.630 -11.450 1.00 94.25 108 ALA A N 1
ATOM 869 C CA . ALA A 1 108 ? 11.944 3.456 -11.085 1.00 94.25 108 ALA A CA 1
ATOM 870 C C . ALA A 1 108 ? 11.945 3.202 -9.576 1.00 94.25 108 ALA A C 1
ATOM 872 O O . ALA A 1 108 ? 11.873 2.043 -9.180 1.00 94.25 108 ALA A O 1
ATOM 873 N N . TYR A 1 109 ? 12.019 4.244 -8.742 1.00 93.44 109 TYR A N 1
ATOM 874 C CA . TYR A 1 109 ? 11.947 4.091 -7.288 1.00 93.44 109 TYR A CA 1
ATOM 875 C C . TYR A 1 109 ? 10.629 3.425 -6.885 1.00 93.44 109 TYR A C 1
ATOM 877 O O . TYR A 1 109 ? 10.635 2.368 -6.262 1.00 93.44 109 TYR A O 1
ATOM 885 N N . TRP A 1 110 ? 9.507 3.997 -7.322 1.00 93.06 110 TRP A N 1
ATOM 886 C CA . TRP A 1 110 ? 8.173 3.521 -6.961 1.00 93.06 110 TRP A CA 1
ATOM 887 C C . TRP A 1 110 ? 7.838 2.157 -7.575 1.00 93.06 110 TRP A C 1
ATOM 889 O O . TRP A 1 110 ? 7.241 1.304 -6.915 1.00 93.06 110 TRP A O 1
ATOM 899 N N . LEU A 1 111 ? 8.283 1.896 -8.808 1.00 95.00 111 LEU A N 1
ATOM 900 C CA . LEU A 1 111 ? 8.178 0.570 -9.419 1.00 95.00 111 LEU A CA 1
ATOM 901 C C . LEU A 1 111 ? 9.011 -0.464 -8.662 1.00 95.00 111 LEU A C 1
ATOM 903 O O . LEU A 1 111 ? 8.517 -1.557 -8.424 1.00 95.00 111 LEU A O 1
ATOM 907 N N . ALA A 1 112 ? 10.244 -0.143 -8.267 1.00 93.25 112 ALA A N 1
ATOM 908 C CA . ALA A 1 112 ? 11.065 -1.068 -7.494 1.00 93.25 112 ALA A CA 1
ATOM 909 C C . ALA A 1 112 ? 10.428 -1.362 -6.130 1.00 93.25 112 ALA A C 1
ATOM 911 O O . ALA A 1 112 ? 10.265 -2.527 -5.792 1.00 93.25 112 ALA A O 1
ATOM 912 N N . SER A 1 113 ? 9.975 -0.334 -5.402 1.00 90.19 113 SER A N 1
ATOM 913 C CA . SER A 1 113 ? 9.334 -0.499 -4.088 1.00 90.19 113 SER A CA 1
ATOM 914 C C . SER A 1 113 ? 8.099 -1.402 -4.098 1.00 90.19 113 SER A C 1
ATOM 916 O O . SER A 1 113 ? 7.829 -2.051 -3.092 1.00 90.19 113 SER A O 1
ATOM 918 N N . SER A 1 114 ? 7.358 -1.429 -5.208 1.00 92.06 114 SER A N 1
ATOM 919 C CA . SER A 1 114 ? 6.087 -2.153 -5.325 1.00 92.06 114 SER A CA 1
ATOM 920 C C . SER A 1 114 ? 6.177 -3.473 -6.095 1.00 92.06 114 SER A C 1
ATOM 922 O O . SER A 1 114 ? 5.191 -4.205 -6.158 1.00 92.06 114 SER A O 1
ATOM 924 N N . ARG A 1 115 ? 7.302 -3.778 -6.752 1.00 92.94 115 ARG A N 1
ATOM 925 C CA . ARG A 1 115 ? 7.380 -4.907 -7.704 1.00 92.94 115 ARG A CA 1
ATOM 926 C C . ARG A 1 115 ? 8.662 -5.712 -7.640 1.00 92.94 115 ARG A C 1
ATOM 928 O O . ARG A 1 115 ? 8.726 -6.767 -8.276 1.00 92.94 115 ARG A O 1
ATOM 935 N N . ASP A 1 116 ? 9.697 -5.211 -6.976 1.00 90.12 116 ASP A N 1
ATOM 936 C CA . ASP A 1 116 ? 10.925 -5.975 -6.863 1.00 90.12 116 ASP A CA 1
ATOM 937 C C . ASP A 1 116 ? 10.773 -7.144 -5.882 1.00 90.12 116 ASP A C 1
ATOM 939 O O . ASP A 1 116 ? 9.914 -7.167 -5.004 1.00 90.12 116 ASP A O 1
ATOM 943 N N . GLU A 1 117 ? 11.603 -8.158 -6.085 1.00 87.25 117 GLU A N 1
ATOM 944 C CA . GLU A 1 117 ? 11.842 -9.200 -5.099 1.00 87.25 117 GLU A CA 1
ATOM 945 C C . GLU A 1 117 ? 13.229 -8.956 -4.512 1.00 87.25 117 GLU A C 1
ATOM 947 O O . GLU A 1 117 ? 14.238 -9.368 -5.098 1.00 87.25 117 GLU A O 1
ATOM 952 N N . ASP A 1 118 ? 13.288 -8.229 -3.394 1.00 79.38 118 ASP A N 1
ATOM 953 C CA . ASP A 1 118 ? 14.520 -7.921 -2.664 1.00 79.38 118 ASP A CA 1
ATOM 954 C C . ASP A 1 118 ? 15.635 -7.439 -3.612 1.00 79.38 118 ASP A C 1
ATOM 956 O O . ASP A 1 118 ? 16.719 -8.028 -3.678 1.00 79.38 118 ASP A O 1
ATOM 960 N N . THR A 1 119 ? 15.369 -6.376 -4.386 1.00 85.00 119 THR A N 1
ATOM 961 C CA . THR A 1 119 ? 16.254 -5.734 -5.387 1.00 85.00 119 THR A CA 1
ATOM 962 C C . THR A 1 119 ? 16.279 -6.313 -6.807 1.00 85.00 119 THR A C 1
ATOM 964 O O . THR A 1 119 ? 17.047 -5.807 -7.647 1.00 85.00 119 THR A O 1
ATOM 967 N N . LEU A 1 120 ? 15.471 -7.337 -7.105 1.00 89.12 120 LEU A N 1
ATOM 968 C CA . LEU A 1 120 ? 15.342 -7.929 -8.442 1.00 89.12 120 LEU A CA 1
ATOM 969 C C . LEU A 1 120 ? 14.002 -7.582 -9.094 1.00 89.12 120 LEU A C 1
ATOM 971 O O . LEU A 1 120 ? 12.952 -7.994 -8.621 1.00 89.12 120 LEU A O 1
ATOM 975 N N . MET A 1 121 ? 14.039 -6.936 -10.262 1.00 93.25 121 MET A N 1
ATOM 976 C CA . MET A 1 121 ? 12.847 -6.805 -11.107 1.00 93.25 121 MET A CA 1
ATOM 977 C C . MET A 1 121 ? 12.703 -8.067 -11.957 1.00 93.25 121 MET A C 1
ATOM 979 O O . MET A 1 121 ? 13.498 -8.297 -12.890 1.00 93.25 121 MET A O 1
ATOM 983 N N . VAL A 1 122 ? 11.720 -8.899 -11.621 1.00 93.12 122 VAL A N 1
ATOM 984 C CA . VAL A 1 122 ? 11.521 -10.224 -12.213 1.00 93.12 122 VAL A CA 1
ATOM 985 C C . VAL A 1 122 ? 10.250 -10.227 -13.071 1.00 93.12 122 VAL A C 1
ATOM 987 O O . VAL A 1 122 ? 9.151 -10.195 -12.527 1.00 93.12 122 VAL A O 1
ATOM 990 N N . PRO A 1 123 ? 10.375 -10.303 -14.413 1.00 93.25 123 PRO A N 1
ATOM 991 C CA . PRO A 1 123 ? 9.215 -10.398 -15.294 1.00 93.25 123 PRO A CA 1
ATOM 992 C C . PRO A 1 123 ? 8.358 -11.625 -14.973 1.00 93.25 123 PRO A C 1
ATOM 994 O O . PRO A 1 123 ? 8.905 -12.668 -14.616 1.00 93.25 123 PRO A O 1
ATOM 997 N N . VAL A 1 124 ? 7.046 -11.528 -15.203 1.00 91.94 124 VAL A N 1
ATOM 998 C CA . VAL A 1 124 ? 6.027 -12.568 -14.933 1.00 91.94 124 VAL A CA 1
ATOM 999 C C . VAL A 1 124 ? 5.764 -12.778 -13.442 1.00 91.94 124 VAL A C 1
ATOM 1001 O O . VAL A 1 124 ? 4.604 -12.830 -13.051 1.00 91.94 124 VAL A O 1
ATOM 1004 N N . TYR A 1 125 ? 6.806 -12.847 -12.614 1.00 93.38 125 TYR A N 1
ATOM 1005 C CA . TYR A 1 125 ? 6.670 -12.902 -11.158 1.00 93.38 125 TYR A CA 1
ATOM 1006 C C . TYR A 1 125 ? 5.912 -11.685 -10.617 1.00 93.38 125 TYR A C 1
ATOM 1008 O O . TYR A 1 125 ? 4.888 -11.835 -9.957 1.00 93.38 125 TYR A O 1
ATOM 1016 N N . ASP A 1 126 ? 6.353 -10.482 -10.990 1.00 94.25 126 ASP A N 1
ATOM 1017 C CA . ASP A 1 126 ? 5.761 -9.213 -10.550 1.00 94.25 126 ASP A CA 1
ATOM 1018 C C . ASP A 1 126 ? 4.379 -8.912 -11.166 1.00 94.25 126 ASP A C 1
ATOM 1020 O O . ASP A 1 126 ? 3.821 -7.828 -10.985 1.00 94.25 126 ASP A O 1
ATOM 1024 N N . MET A 1 127 ? 3.827 -9.854 -11.934 1.00 94.94 127 MET A N 1
ATOM 1025 C CA . MET A 1 127 ? 2.465 -9.801 -12.464 1.00 94.94 127 MET A CA 1
ATOM 1026 C C . MET A 1 127 ? 1.475 -10.581 -11.592 1.00 94.94 127 MET A C 1
ATOM 1028 O O . MET A 1 127 ? 0.270 -10.377 -11.730 1.00 94.94 127 MET A O 1
ATOM 1032 N N . ALA A 1 128 ? 1.956 -11.487 -10.734 1.00 95.25 128 ALA A N 1
ATOM 1033 C CA . ALA A 1 128 ? 1.110 -12.244 -9.821 1.00 95.25 128 ALA A CA 1
ATOM 1034 C C . ALA A 1 128 ? 0.665 -11.341 -8.669 1.00 95.25 128 ALA A C 1
ATOM 1036 O O . ALA A 1 128 ? 1.499 -10.724 -8.006 1.00 95.25 128 ALA A O 1
ATOM 1037 N N . ASN A 1 129 ? -0.643 -11.264 -8.429 1.00 94.69 129 ASN A N 1
ATOM 1038 C CA . ASN A 1 129 ? -1.194 -10.445 -7.353 1.00 94.69 129 ASN A CA 1
ATOM 1039 C C . ASN A 1 129 ? -0.913 -11.054 -5.981 1.00 94.69 129 ASN A C 1
ATOM 1041 O O . ASN A 1 129 ? -0.721 -12.265 -5.838 1.00 94.69 129 ASN A O 1
ATOM 1045 N N . HIS A 1 130 ? -0.976 -10.188 -4.978 1.00 93.25 130 HIS A N 1
ATOM 1046 C CA . HIS A 1 130 ? -0.906 -10.561 -3.582 1.00 93.25 130 HIS A CA 1
ATOM 1047 C C . HIS A 1 130 ? -2.143 -11.342 -3.110 1.00 93.25 130 HIS A C 1
ATOM 1049 O O . HIS A 1 130 ? -3.270 -11.004 -3.472 1.00 93.25 130 HIS A O 1
ATOM 1055 N N . SER A 1 131 ? -1.938 -12.334 -2.248 1.00 91.44 131 SER A N 1
ATOM 1056 C CA . SER A 1 131 ? -2.943 -12.828 -1.308 1.00 91.44 131 SER A CA 1
ATOM 1057 C C . SER A 1 131 ? -2.257 -13.313 -0.031 1.00 91.44 131 SER A C 1
ATOM 1059 O O . SER A 1 131 ? -1.134 -13.811 -0.093 1.00 91.44 131 SER A O 1
ATOM 1061 N N . ASN A 1 132 ? -2.937 -13.190 1.107 1.00 86.88 132 ASN A N 1
ATOM 1062 C CA . ASN A 1 132 ? -2.587 -13.910 2.332 1.00 86.88 132 ASN A CA 1
ATOM 1063 C C . ASN A 1 132 ? -3.537 -15.073 2.618 1.00 86.88 132 ASN A C 1
ATOM 1065 O O . ASN A 1 132 ? -3.265 -15.858 3.522 1.00 86.88 132 ASN A O 1
ATOM 1069 N N . ASP A 1 133 ? -4.606 -15.231 1.832 1.00 86.94 133 ASP A N 1
ATOM 1070 C CA . ASP A 1 133 ? -5.543 -16.335 1.995 1.00 86.94 133 ASP A CA 1
ATOM 1071 C C . ASP A 1 133 ? -4.835 -17.656 1.633 1.00 86.94 133 ASP A C 1
ATOM 1073 O O . ASP A 1 133 ? -4.473 -17.865 0.464 1.00 86.94 133 ASP A O 1
ATOM 1077 N N . PRO A 1 134 ? -4.646 -18.578 2.597 1.00 82.38 134 PRO A N 1
ATOM 1078 C CA . PRO A 1 134 ? -3.966 -19.843 2.348 1.00 82.38 134 PRO A CA 1
ATOM 1079 C C . PRO A 1 134 ? -4.691 -20.725 1.320 1.00 82.38 134 PRO A C 1
ATOM 1081 O O . PRO A 1 134 ? -4.060 -21.595 0.719 1.00 82.38 134 PRO A O 1
ATOM 1084 N N . ALA A 1 135 ? -5.991 -20.518 1.079 1.00 85.19 135 ALA A N 1
ATOM 1085 C CA . ALA A 1 135 ? -6.739 -21.224 0.042 1.00 85.19 135 ALA A CA 1
ATOM 1086 C C . ALA A 1 135 ? -6.447 -20.680 -1.368 1.00 85.19 135 ALA A C 1
ATOM 1088 O O . ALA A 1 135 ? -6.418 -21.446 -2.339 1.00 85.19 135 ALA A O 1
ATOM 1089 N N . LEU A 1 136 ? -6.207 -19.373 -1.503 1.00 89.81 136 LEU A N 1
ATOM 1090 C CA . LEU A 1 136 ? -5.903 -18.739 -2.790 1.00 89.81 136 LEU A CA 1
ATOM 1091 C C . LEU A 1 136 ? -4.424 -18.841 -3.152 1.00 89.81 136 LEU A C 1
ATOM 1093 O O . LEU A 1 136 ? -4.094 -18.985 -4.331 1.00 89.81 136 LEU A O 1
ATOM 1097 N N . LEU A 1 137 ? -3.541 -18.807 -2.155 1.00 89.19 137 LEU A N 1
ATOM 1098 C CA . LEU A 1 137 ? -2.103 -18.913 -2.357 1.00 89.19 137 LEU A CA 1
ATOM 1099 C C . LEU A 1 137 ? -1.728 -20.203 -3.092 1.00 89.19 137 LEU A C 1
ATOM 1101 O O . LEU A 1 137 ? -2.072 -21.315 -2.686 1.00 89.19 137 LEU A O 1
ATOM 1105 N N . ASN A 1 138 ? -1.015 -20.040 -4.208 1.00 92.56 138 ASN A N 1
ATOM 1106 C CA . ASN A 1 138 ? -0.706 -21.151 -5.103 1.00 92.56 138 ASN A CA 1
ATOM 1107 C C . ASN A 1 138 ? 0.691 -21.094 -5.733 1.00 92.56 138 ASN A C 1
ATOM 1109 O O . ASN A 1 138 ? 0.994 -21.902 -6.611 1.00 92.56 138 ASN A O 1
ATOM 1113 N N . THR A 1 139 ? 1.569 -20.207 -5.256 1.00 91.50 139 THR A N 1
ATOM 1114 C CA . THR A 1 139 ? 2.960 -20.123 -5.717 1.00 91.50 139 THR A CA 1
ATOM 1115 C C . THR A 1 139 ? 3.971 -19.944 -4.591 1.00 91.50 139 THR A C 1
ATOM 1117 O O . THR A 1 139 ? 3.623 -19.514 -3.496 1.00 91.50 139 THR A O 1
ATOM 1120 N N . LEU A 1 140 ? 5.228 -20.288 -4.886 1.00 86.81 140 LEU A N 1
ATOM 1121 C CA . LEU A 1 140 ? 6.420 -20.022 -4.080 1.00 86.81 140 LEU A CA 1
ATOM 1122 C C . LEU A 1 140 ? 7.472 -19.362 -4.979 1.00 86.81 140 LEU A C 1
ATOM 1124 O O . LEU A 1 140 ? 7.594 -19.707 -6.162 1.00 86.81 140 LEU A O 1
ATOM 1128 N N . SER A 1 141 ? 8.268 -18.456 -4.415 1.00 86.75 141 SER A N 1
ATOM 1129 C CA . SER A 1 141 ? 9.412 -17.853 -5.095 1.00 86.75 141 SER A CA 1
ATOM 1130 C C . SER A 1 141 ? 10.724 -18.183 -4.388 1.00 86.75 141 SER A C 1
ATOM 1132 O O . SER A 1 141 ? 10.812 -18.151 -3.160 1.00 86.75 141 SER A O 1
ATOM 1134 N N . TYR A 1 142 ? 11.756 -18.477 -5.177 1.00 84.75 142 TYR A N 1
ATOM 1135 C CA . TYR A 1 142 ? 13.113 -18.706 -4.693 1.00 84.75 142 TYR A CA 1
ATOM 1136 C C . TYR A 1 142 ? 14.078 -17.807 -5.450 1.00 84.75 142 TYR A C 1
ATOM 1138 O O . TYR A 1 142 ? 14.165 -17.833 -6.686 1.00 84.75 142 TYR A O 1
ATOM 1146 N N . LYS A 1 143 ? 14.796 -16.992 -4.681 1.00 82.50 143 LYS A N 1
ATOM 1147 C CA . LYS A 1 143 ? 15.776 -16.047 -5.203 1.00 82.50 143 LYS A CA 1
ATOM 1148 C C . LYS A 1 143 ? 17.075 -16.796 -5.512 1.00 82.50 143 LYS A C 1
ATOM 1150 O O . LYS A 1 143 ? 17.444 -17.700 -4.766 1.00 82.50 143 LYS A O 1
ATOM 1155 N N . PRO A 1 144 ? 17.786 -16.428 -6.584 1.00 82.62 144 PRO A N 1
ATOM 1156 C CA . PRO A 1 144 ? 19.083 -17.022 -6.868 1.00 82.62 144 PRO A CA 1
ATOM 1157 C C . PRO A 1 144 ? 20.116 -16.607 -5.811 1.00 82.62 144 PRO A C 1
ATOM 1159 O O . PRO A 1 144 ? 20.193 -15.432 -5.459 1.00 82.62 144 PRO A O 1
ATOM 1162 N N . GLU A 1 145 ? 20.969 -17.529 -5.360 1.00 78.06 145 GLU A N 1
ATOM 1163 C CA . GLU A 1 145 ? 22.085 -17.195 -4.458 1.00 78.06 145 GLU A CA 1
ATOM 1164 C C . GLU A 1 145 ? 23.119 -16.290 -5.147 1.00 78.06 145 GLU A C 1
ATOM 1166 O O . GLU A 1 145 ? 23.701 -15.395 -4.525 1.00 78.06 145 GLU A O 1
ATOM 1171 N N . THR A 1 146 ? 23.346 -16.492 -6.454 1.00 74.50 146 THR A N 1
ATOM 1172 C CA . THR A 1 146 ? 24.333 -15.729 -7.222 1.00 74.50 146 THR A CA 1
ATOM 1173 C C . THR A 1 146 ? 23.758 -15.088 -8.483 1.00 74.50 146 THR A C 1
ATOM 1175 O O . THR A 1 146 ? 22.794 -15.542 -9.097 1.00 74.50 146 THR A O 1
ATOM 1178 N N . ALA A 1 147 ? 24.360 -13.968 -8.893 1.00 72.88 147 ALA A N 1
ATOM 1179 C CA . ALA A 1 147 ? 23.929 -13.263 -10.091 1.00 72.88 147 ALA A CA 1
ATOM 1180 C C . ALA A 1 147 ? 24.216 -14.098 -11.349 1.00 72.88 147 ALA A C 1
ATOM 1182 O O . ALA A 1 147 ? 25.375 -14.331 -11.693 1.00 72.88 147 ALA A O 1
ATOM 1183 N N . GLY A 1 148 ? 23.159 -14.453 -12.077 1.00 75.06 148 GLY A N 1
ATOM 1184 C CA . GLY A 1 148 ? 23.228 -15.289 -13.278 1.00 75.06 148 GLY A CA 1
ATOM 1185 C C . GLY A 1 148 ? 22.479 -16.609 -13.127 1.00 75.06 148 GLY A C 1
ATOM 1186 O O . GLY A 1 148 ? 22.096 -17.182 -14.146 1.00 75.06 148 GLY A O 1
ATOM 1187 N N . ASP A 1 149 ? 22.208 -17.034 -11.891 1.00 84.62 149 ASP A N 1
ATOM 1188 C CA . ASP A 1 149 ? 21.368 -18.196 -11.621 1.00 84.62 149 ASP A CA 1
ATOM 1189 C C . ASP A 1 149 ? 19.882 -17.887 -11.859 1.00 84.62 149 ASP A C 1
ATOM 1191 O O . ASP A 1 149 ? 19.458 -16.732 -12.005 1.00 84.62 149 ASP A O 1
ATOM 1195 N N . ALA A 1 150 ? 19.085 -18.951 -11.944 1.00 87.00 150 ALA A N 1
ATOM 1196 C CA . ALA A 1 150 ? 17.661 -18.853 -12.213 1.00 87.00 150 ALA A CA 1
ATOM 1197 C C . ALA A 1 150 ? 16.887 -18.395 -10.971 1.00 87.00 150 ALA A C 1
ATOM 1199 O O . ALA A 1 150 ? 17.028 -18.961 -9.892 1.00 87.00 150 ALA A O 1
ATOM 1200 N N . PHE A 1 151 ? 16.008 -17.414 -11.165 1.00 89.44 151 PHE A N 1
ATOM 1201 C CA . PHE A 1 151 ? 14.894 -17.176 -10.257 1.00 89.44 151 PHE A CA 1
ATOM 1202 C C . PHE A 1 151 ? 13.841 -18.262 -10.474 1.00 89.44 151 PHE A C 1
ATOM 1204 O O . PHE A 1 151 ? 13.459 -18.512 -11.622 1.00 89.44 151 PHE A O 1
ATOM 1211 N N . LEU A 1 152 ? 13.364 -18.893 -9.403 1.00 90.38 152 LEU A N 1
ATOM 1212 C CA . LEU A 1 152 ? 12.328 -19.918 -9.497 1.00 90.38 152 LEU A CA 1
ATOM 1213 C C . LEU A 1 152 ? 11.008 -19.351 -8.989 1.00 90.38 152 LEU A C 1
ATOM 1215 O O . LEU A 1 152 ? 10.920 -18.913 -7.848 1.00 90.38 152 LEU A O 1
ATOM 1219 N N . PHE A 1 153 ? 9.983 -19.392 -9.835 1.00 92.19 153 PHE A N 1
ATOM 1220 C CA . PHE A 1 153 ? 8.602 -19.117 -9.459 1.00 92.19 153 PHE A CA 1
ATOM 1221 C C . PHE A 1 153 ? 7.791 -20.369 -9.766 1.00 92.19 153 PHE A C 1
ATOM 1223 O O . PHE A 1 153 ? 7.608 -20.721 -10.933 1.00 92.19 153 PHE A O 1
ATOM 1230 N N . VAL A 1 154 ? 7.416 -21.102 -8.723 1.00 92.00 154 VAL A N 1
ATOM 1231 C CA . VAL A 1 154 ? 6.858 -22.453 -8.837 1.00 92.00 154 VAL A CA 1
ATOM 1232 C C . VAL A 1 154 ? 5.477 -22.510 -8.213 1.00 92.00 154 VAL A C 1
ATOM 1234 O O . VAL A 1 154 ? 5.179 -21.756 -7.293 1.00 92.00 154 VAL A O 1
ATOM 1237 N N . ALA A 1 155 ? 4.635 -23.416 -8.698 1.00 93.50 155 ALA A N 1
ATOM 1238 C CA . ALA A 1 155 ? 3.343 -23.662 -8.079 1.00 93.50 155 ALA A CA 1
ATOM 1239 C C . ALA A 1 155 ? 3.529 -24.384 -6.731 1.00 93.50 155 ALA A C 1
ATOM 1241 O O . ALA A 1 155 ? 4.293 -25.348 -6.650 1.00 93.50 155 ALA A O 1
ATOM 1242 N N . SER A 1 156 ? 2.838 -23.930 -5.683 1.00 88.88 156 SER A N 1
ATOM 1243 C CA . SER A 1 156 ? 2.822 -24.586 -4.363 1.00 88.88 156 SER A CA 1
ATOM 1244 C C . SER A 1 156 ? 1.783 -25.710 -4.275 1.00 88.88 156 SER A C 1
ATOM 1246 O O . SER A 1 156 ? 1.849 -26.562 -3.390 1.00 88.88 156 SER A O 1
ATOM 1248 N N . ARG A 1 157 ? 0.824 -25.714 -5.206 1.00 90.75 157 ARG A N 1
ATOM 1249 C CA . ARG A 1 157 ? -0.238 -26.709 -5.379 1.00 90.75 157 ARG A CA 1
ATOM 1250 C C . ARG A 1 157 ? -0.679 -26.758 -6.841 1.00 90.75 157 ARG A C 1
ATOM 1252 O O . ARG A 1 157 ? -0.251 -25.935 -7.646 1.00 90.75 157 ARG A O 1
ATOM 1259 N N . ASP A 1 158 ? -1.573 -27.682 -7.174 1.00 94.94 158 ASP A N 1
ATOM 1260 C CA . ASP A 1 158 ? -2.229 -27.683 -8.481 1.00 94.94 158 ASP A CA 1
ATOM 1261 C C . ASP A 1 158 ? -3.023 -26.380 -8.689 1.00 94.94 158 ASP A C 1
ATOM 1263 O O . ASP A 1 158 ? -3.752 -25.935 -7.797 1.00 94.94 158 ASP A O 1
ATOM 1267 N N . ILE A 1 159 ? -2.873 -25.782 -9.875 1.00 96.12 159 ILE A N 1
ATOM 1268 C CA . ILE A 1 159 ? -3.573 -24.563 -10.302 1.00 96.12 159 ILE A CA 1
ATOM 1269 C C . ILE A 1 159 ? -4.537 -24.945 -11.424 1.00 96.12 159 ILE A C 1
ATOM 1271 O O . ILE A 1 159 ? -4.125 -25.449 -12.474 1.00 96.12 159 ILE A O 1
ATOM 1275 N N . GLY A 1 160 ? -5.831 -24.732 -11.197 1.00 96.62 160 GLY A N 1
ATOM 1276 C CA . GLY A 1 160 ? -6.877 -25.057 -12.160 1.00 96.62 160 GLY A CA 1
ATOM 1277 C C . GLY A 1 160 ? -6.833 -24.173 -13.411 1.00 96.62 160 GLY A C 1
ATOM 1278 O O . GLY A 1 160 ? -6.379 -23.031 -13.393 1.00 96.62 160 GLY A O 1
ATOM 1279 N N . GLY A 1 161 ? -7.363 -24.677 -14.529 1.00 97.56 161 GLY A N 1
ATOM 1280 C CA . GLY A 1 161 ? -7.530 -23.863 -15.735 1.00 97.56 161 GLY A CA 1
ATOM 1281 C C . GLY A 1 161 ? -8.472 -22.680 -15.483 1.00 97.56 161 GLY A C 1
ATOM 1282 O O . GLY A 1 161 ? -9.634 -22.886 -15.146 1.00 97.56 161 GLY A O 1
ATOM 1283 N N . GLY A 1 162 ? -7.977 -21.453 -15.673 1.00 96.44 162 GLY A N 1
ATOM 1284 C CA . GLY A 1 162 ? -8.723 -20.215 -15.409 1.00 96.44 162 GLY A CA 1
ATOM 1285 C C . GLY A 1 162 ? -8.596 -19.685 -13.978 1.00 96.44 162 GLY A C 1
ATOM 1286 O O . GLY A 1 162 ? -9.104 -18.604 -13.697 1.00 96.44 162 GLY A O 1
ATOM 1287 N N . GLU A 1 163 ? -7.907 -20.407 -13.093 1.00 97.00 163 GLU A N 1
ATOM 1288 C CA . GLU A 1 163 ? -7.552 -19.911 -11.767 1.00 97.00 163 GLU A CA 1
ATOM 1289 C C . GLU A 1 163 ? -6.469 -18.825 -11.868 1.00 97.00 163 GLU A C 1
ATOM 1291 O O . GLU A 1 163 ? -5.565 -18.899 -12.706 1.00 97.00 163 GLU A O 1
ATOM 1296 N N . GLN A 1 164 ? -6.561 -17.801 -11.018 1.00 96.31 164 GLN A N 1
ATOM 1297 C CA . GLN A 1 164 ? -5.545 -16.759 -10.930 1.00 96.31 164 GLN A CA 1
ATOM 1298 C C . GLN A 1 164 ? -4.303 -17.272 -10.190 1.00 96.31 164 GLN A C 1
ATOM 1300 O O . GLN A 1 164 ? -4.398 -17.991 -9.200 1.00 96.31 164 GLN A O 1
ATOM 1305 N N . VAL A 1 165 ? -3.127 -16.862 -10.660 1.00 96.44 165 VAL A N 1
ATOM 1306 C CA . VAL A 1 165 ? -1.850 -17.120 -9.987 1.00 96.44 165 VAL A CA 1
ATOM 1307 C C . VAL A 1 165 ? -1.652 -16.067 -8.896 1.00 96.44 165 VAL A C 1
ATOM 1309 O O . VAL A 1 165 ? -1.593 -14.872 -9.197 1.00 96.44 165 VAL A O 1
ATOM 1312 N N . TYR A 1 166 ? -1.560 -16.512 -7.645 1.00 94.38 166 TYR A N 1
ATOM 1313 C CA . TYR A 1 166 ? -1.377 -15.668 -6.466 1.00 94.38 166 TYR A CA 1
ATOM 1314 C C . TYR A 1 166 ? -0.028 -15.928 -5.809 1.00 94.38 166 TYR A C 1
ATOM 1316 O O . TYR A 1 166 ? 0.386 -17.077 -5.641 1.00 94.38 166 TYR A O 1
ATOM 1324 N N . ASN A 1 167 ? 0.612 -14.842 -5.388 1.00 91.06 167 ASN A N 1
ATOM 1325 C CA . ASN A 1 167 ? 1.843 -14.824 -4.608 1.00 91.06 167 ASN A CA 1
ATOM 1326 C C . ASN A 1 167 ? 1.602 -14.080 -3.280 1.00 91.06 167 ASN A C 1
ATOM 1328 O O . ASN A 1 167 ? 0.642 -13.322 -3.170 1.00 91.06 167 ASN A O 1
ATOM 1332 N N . SER A 1 168 ? 2.472 -14.241 -2.281 1.00 89.00 168 SER A N 1
ATOM 1333 C CA . SER A 1 168 ? 2.446 -13.393 -1.081 1.00 89.00 168 SER A CA 1
ATOM 1334 C C . SER A 1 168 ? 3.626 -12.416 -1.089 1.00 89.00 168 SER A C 1
ATOM 1336 O O . SER A 1 168 ? 4.778 -12.817 -1.236 1.00 89.00 168 SER A O 1
ATOM 1338 N N . TYR A 1 169 ? 3.335 -11.121 -0.931 1.00 88.69 169 TYR A N 1
ATOM 1339 C CA . TYR A 1 169 ? 4.330 -10.043 -0.891 1.00 88.69 169 TYR A CA 1
ATOM 1340 C C . TYR A 1 169 ? 4.887 -9.860 0.526 1.00 88.69 169 TYR A C 1
ATOM 1342 O O . TYR A 1 169 ? 5.966 -9.303 0.715 1.00 88.69 169 TYR A O 1
ATOM 1350 N N . ASN A 1 170 ? 4.177 -10.382 1.526 1.00 85.62 170 ASN A N 1
ATOM 1351 C CA . ASN A 1 170 ? 4.572 -10.426 2.924 1.00 85.62 170 ASN A CA 1
ATOM 1352 C C . ASN A 1 170 ? 4.536 -11.865 3.460 1.00 85.62 170 ASN A C 1
ATOM 1354 O O . ASN A 1 170 ? 4.032 -12.141 4.550 1.00 85.62 170 ASN A O 1
ATOM 1358 N N . ARG A 1 171 ? 5.102 -12.789 2.673 1.00 79.62 171 ARG A N 1
ATOM 1359 C CA . ARG A 1 171 ? 5.052 -14.236 2.917 1.00 79.62 171 ARG A CA 1
ATOM 1360 C C . ARG A 1 171 ? 5.530 -14.697 4.292 1.00 79.62 171 ARG A C 1
ATOM 1362 O O . ARG A 1 171 ? 5.133 -15.773 4.723 1.00 79.62 171 ARG A O 1
ATOM 1369 N N . CYS A 1 172 ? 6.360 -13.903 4.953 1.00 78.06 172 CYS A N 1
ATOM 1370 C CA . CYS A 1 172 ? 6.948 -14.217 6.244 1.00 78.06 172 CYS A CA 1
ATOM 1371 C C . CYS A 1 172 ? 6.384 -13.391 7.395 1.00 78.06 172 CYS A C 1
ATOM 1373 O O . CYS A 1 172 ? 6.935 -13.408 8.492 1.00 78.06 172 CYS A O 1
ATOM 1375 N N . ASN A 1 173 ? 5.324 -12.623 7.156 1.00 78.31 173 ASN A N 1
ATOM 1376 C CA . ASN A 1 173 ? 4.666 -11.911 8.235 1.00 78.31 173 ASN A CA 1
ATOM 1377 C C . ASN A 1 173 ? 4.065 -12.914 9.245 1.00 78.31 173 ASN A C 1
ATOM 1379 O O . ASN A 1 173 ? 3.670 -14.014 8.862 1.00 78.31 173 ASN A O 1
ATOM 1383 N N . ALA A 1 174 ? 3.958 -12.514 10.514 1.00 75.81 174 ALA A N 1
ATOM 1384 C CA . ALA A 1 174 ? 3.496 -13.377 11.609 1.00 75.81 174 ALA A CA 1
ATOM 1385 C C . ALA A 1 174 ? 2.087 -13.973 11.408 1.00 75.81 174 ALA A C 1
ATOM 1387 O O . ALA A 1 174 ? 1.772 -15.015 11.966 1.00 75.81 174 ALA A O 1
ATOM 1388 N N . CYS A 1 175 ? 1.258 -13.335 10.580 1.00 82.19 175 CYS A N 1
ATOM 1389 C CA . CYS A 1 175 ? -0.106 -13.755 10.263 1.00 82.19 175 CYS A CA 1
ATOM 1390 C C . CYS A 1 175 ? -0.199 -14.594 8.986 1.00 82.19 175 CYS A C 1
ATOM 1392 O O . CYS A 1 175 ? -1.295 -14.921 8.535 1.00 82.19 175 CYS A O 1
ATOM 1394 N N . SER A 1 176 ? 0.934 -14.898 8.352 1.00 72.88 176 SER A N 1
ATOM 1395 C CA . SER A 1 176 ? 0.987 -15.743 7.166 1.00 72.88 176 SER A CA 1
ATOM 1396 C C . SER A 1 176 ? 0.827 -17.208 7.573 1.00 72.88 176 SER A C 1
ATOM 1398 O O . SER A 1 176 ? 1.767 -17.836 8.050 1.00 72.88 176 SER A O 1
ATOM 1400 N N . ASP A 1 177 ? -0.345 -17.790 7.308 1.00 64.81 177 ASP A N 1
ATOM 1401 C CA . ASP A 1 177 ? -0.581 -19.242 7.433 1.00 64.81 177 ASP A CA 1
ATOM 1402 C C . ASP A 1 177 ? 0.126 -20.058 6.333 1.00 64.81 177 ASP A C 1
ATOM 1404 O O . ASP A 1 177 ? -0.005 -21.287 6.235 1.00 64.81 177 ASP A O 1
ATOM 1408 N N . ALA A 1 178 ? 0.853 -19.384 5.444 1.00 59.62 178 ALA A N 1
ATOM 1409 C CA . ALA A 1 178 ? 1.554 -20.040 4.371 1.00 59.62 178 ALA A CA 1
ATOM 1410 C C . ALA A 1 178 ? 2.693 -20.882 4.967 1.00 59.62 178 ALA A C 1
ATOM 1412 O O . ALA A 1 178 ? 3.654 -20.375 5.539 1.00 59.62 178 ALA A O 1
ATOM 1413 N N . ARG A 1 179 ? 2.545 -22.206 4.862 1.00 52.22 179 ARG A N 1
ATOM 1414 C CA . ARG A 1 179 ? 3.467 -23.218 5.393 1.00 52.22 179 ARG A CA 1
ATOM 1415 C C . ARG A 1 179 ? 4.834 -23.142 4.704 1.00 52.22 179 ARG A C 1
ATOM 1417 O O . ARG A 1 179 ? 5.127 -23.951 3.828 1.00 52.22 179 ARG A O 1
ATOM 1424 N N . TYR A 1 180 ? 5.661 -22.183 5.098 1.00 55.78 180 TYR A N 1
ATOM 1425 C CA . TYR A 1 180 ? 7.019 -22.008 4.578 1.00 55.78 180 TYR A CA 1
ATOM 1426 C C . TYR A 1 180 ? 8.095 -22.688 5.446 1.00 55.78 180 TYR A C 1
ATOM 1428 O O . TYR A 1 180 ? 9.252 -22.731 5.042 1.00 55.78 180 TYR A O 1
ATOM 1436 N N . GLY A 1 181 ? 7.718 -23.301 6.577 1.00 50.47 181 GLY A N 1
ATOM 1437 C CA . GLY A 1 181 ? 8.670 -23.878 7.537 1.00 50.47 181 GLY A CA 1
ATOM 1438 C C . GLY A 1 181 ? 9.433 -22.800 8.316 1.00 50.47 181 GLY A C 1
ATOM 1439 O O . GLY A 1 181 ? 9.073 -21.628 8.252 1.00 50.47 181 GLY A O 1
ATOM 1440 N N . ASP A 1 182 ? 10.491 -23.196 9.029 1.00 53.69 182 ASP A N 1
ATOM 1441 C CA . ASP A 1 182 ? 11.385 -22.285 9.773 1.00 53.69 182 ASP A CA 1
ATOM 1442 C C . ASP A 1 182 ? 12.279 -21.425 8.842 1.00 53.69 182 ASP A C 1
ATOM 1444 O O . ASP A 1 182 ? 12.980 -20.521 9.295 1.00 53.69 182 ASP A O 1
ATOM 1448 N N . ASP A 1 183 ? 12.236 -21.676 7.529 1.00 54.22 183 ASP A N 1
ATOM 1449 C CA . ASP A 1 183 ? 13.145 -21.119 6.523 1.00 54.22 183 ASP A CA 1
ATOM 1450 C C . ASP A 1 183 ? 12.516 -19.934 5.767 1.00 54.22 183 ASP A C 1
ATOM 1452 O O . ASP A 1 183 ? 12.453 -19.898 4.532 1.00 54.22 183 ASP A O 1
ATOM 1456 N N . CYS A 1 184 ? 12.045 -18.916 6.494 1.00 67.31 184 CYS A N 1
ATOM 1457 C CA . CYS A 1 184 ? 11.808 -17.627 5.850 1.00 67.31 184 CYS A CA 1
ATOM 1458 C C . CYS A 1 184 ? 13.154 -16.969 5.486 1.00 67.31 184 CYS A C 1
ATOM 1460 O O . CYS A 1 184 ? 13.772 -16.260 6.279 1.00 67.31 184 CYS A O 1
ATOM 1462 N N . GLU A 1 185 ? 13.602 -17.171 4.249 1.00 60.91 185 GLU A N 1
ATOM 1463 C CA . GLU A 1 185 ? 14.876 -16.629 3.754 1.00 60.91 185 GLU A CA 1
ATOM 1464 C C . GLU A 1 185 ? 14.774 -15.221 3.118 1.00 60.91 185 GLU A C 1
ATOM 1466 O O . GLU A 1 185 ? 15.717 -14.745 2.469 1.00 60.91 185 GLU A O 1
ATOM 1471 N N . THR A 1 186 ? 13.635 -14.532 3.236 1.00 64.94 186 THR A N 1
ATOM 1472 C CA . THR A 1 186 ? 13.381 -13.250 2.543 1.00 64.94 186 THR A CA 1
ATOM 1473 C C . THR A 1 186 ? 12.895 -12.155 3.474 1.00 64.94 186 THR A C 1
ATOM 1475 O O . THR A 1 186 ? 12.448 -12.435 4.575 1.00 64.94 186 THR A O 1
ATOM 1478 N N . TYR A 1 187 ? 12.934 -10.895 3.026 1.00 69.19 187 TYR A N 1
ATOM 1479 C CA . TYR A 1 187 ? 12.471 -9.752 3.831 1.00 69.19 187 TYR A CA 1
ATOM 1480 C C . TYR A 1 187 ? 10.988 -9.437 3.664 1.00 69.19 187 TYR A C 1
ATOM 1482 O O . TYR A 1 187 ? 10.549 -8.294 3.793 1.00 69.19 187 TYR A O 1
ATOM 1490 N N . SER A 1 188 ? 10.192 -10.461 3.390 1.00 76.25 188 SER A N 1
ATOM 1491 C CA . SER A 1 188 ? 8.764 -10.326 3.132 1.00 76.25 188 SER A CA 1
ATOM 1492 C C . SER A 1 188 ? 7.976 -10.329 4.448 1.00 76.25 188 SER A C 1
ATOM 1494 O O . SER A 1 188 ? 7.088 -11.154 4.629 1.00 76.25 188 SER A O 1
ATOM 1496 N N . PHE A 1 189 ? 8.311 -9.432 5.377 1.00 80.81 189 PHE A N 1
ATOM 1497 C CA . PHE A 1 189 ? 7.691 -9.323 6.712 1.00 80.81 189 PHE A CA 1
ATOM 1498 C C . PHE A 1 189 ? 6.708 -8.145 6.827 1.00 80.81 189 PHE A C 1
ATOM 1500 O O . PHE A 1 189 ? 6.333 -7.757 7.928 1.00 80.81 189 PHE A O 1
ATOM 1507 N N . ALA A 1 190 ? 6.331 -7.537 5.699 1.00 87.12 190 ALA A N 1
ATOM 1508 C CA . ALA A 1 190 ? 5.516 -6.326 5.674 1.00 87.12 190 ALA A CA 1
ATOM 1509 C C . ALA A 1 190 ? 4.150 -6.534 6.355 1.00 87.12 190 ALA A C 1
ATOM 1511 O O . ALA A 1 190 ? 3.466 -7.532 6.117 1.00 87.12 190 ALA A O 1
ATOM 1512 N N . ARG A 1 191 ? 3.743 -5.578 7.187 1.00 91.62 191 ARG A N 1
ATOM 1513 C CA . ARG A 1 191 ? 2.419 -5.565 7.824 1.00 91.62 191 ARG A CA 1
ATOM 1514 C C . ARG A 1 191 ? 1.387 -4.890 6.915 1.00 91.62 191 ARG A C 1
ATOM 1516 O O . ARG A 1 191 ? 1.752 -4.310 5.894 1.00 91.62 191 ARG A O 1
ATOM 1523 N N . THR A 1 192 ? 0.111 -4.895 7.295 1.00 95.44 192 THR A N 1
ATOM 1524 C CA . THR A 1 192 ? -0.962 -4.229 6.523 1.00 95.44 192 THR A CA 1
ATOM 1525 C C . THR A 1 192 ? -0.641 -2.759 6.215 1.00 95.44 192 THR A C 1
ATOM 1527 O O . THR A 1 192 ? -0.782 -2.338 5.062 1.00 95.44 192 THR A O 1
ATOM 1530 N N . PRO A 1 193 ? -0.146 -1.952 7.182 1.00 95.81 193 PRO A N 1
ATOM 1531 C CA . PRO A 1 193 ? 0.248 -0.573 6.897 1.00 95.81 193 PRO A CA 1
ATOM 1532 C C . PRO A 1 193 ? 1.415 -0.475 5.902 1.00 95.81 193 PRO A C 1
ATOM 1534 O O . PRO A 1 193 ? 1.396 0.384 5.019 1.00 95.81 193 PRO A O 1
ATOM 1537 N N . ASP A 1 194 ? 2.406 -1.372 5.986 1.00 93.19 194 ASP A N 1
ATOM 1538 C CA . ASP A 1 194 ? 3.505 -1.432 5.015 1.00 93.19 194 ASP A CA 1
ATOM 1539 C C . ASP A 1 194 ? 3.004 -1.782 3.618 1.00 93.19 194 ASP A C 1
ATOM 1541 O O . ASP A 1 194 ? 3.480 -1.200 2.642 1.00 93.19 194 ASP A O 1
ATOM 1545 N N . LEU A 1 195 ? 2.067 -2.729 3.508 1.00 94.62 195 LEU A N 1
ATOM 1546 C CA . LEU A 1 195 ? 1.519 -3.136 2.222 1.00 94.62 195 LEU A CA 1
ATOM 1547 C C . LEU A 1 195 ? 0.775 -1.976 1.552 1.00 94.62 195 LEU A C 1
ATOM 1549 O O . LEU A 1 195 ? 0.992 -1.691 0.370 1.00 94.62 195 LEU A O 1
ATOM 1553 N N . PHE A 1 196 ? 0.012 -1.216 2.333 1.00 96.75 196 PHE A N 1
ATOM 1554 C CA . PHE A 1 196 ? -0.635 0.002 1.860 1.00 96.75 196 PHE A CA 1
ATOM 1555 C C . PHE A 1 196 ? 0.363 1.052 1.368 1.00 96.75 196 PHE A C 1
ATOM 1557 O O . PHE A 1 196 ? 0.193 1.609 0.281 1.00 96.75 196 PHE A O 1
ATOM 1564 N N . VAL A 1 197 ? 1.438 1.287 2.116 1.00 94.88 197 VAL A N 1
ATOM 1565 C CA . VAL A 1 197 ? 2.461 2.273 1.748 1.00 94.88 197 VAL A CA 1
ATOM 1566 C C . VAL A 1 197 ? 3.276 1.846 0.527 1.00 94.88 197 VAL A C 1
ATOM 1568 O O . VAL A 1 197 ? 3.568 2.681 -0.328 1.00 94.88 197 VAL A O 1
ATOM 1571 N N . ARG A 1 198 ? 3.667 0.569 0.450 1.00 91.38 198 ARG A N 1
ATOM 1572 C CA . ARG A 1 198 ? 4.605 0.049 -0.560 1.00 91.38 198 ARG A CA 1
ATOM 1573 C C . ARG A 1 198 ? 3.926 -0.401 -1.844 1.00 91.38 198 ARG A C 1
ATOM 1575 O O . ARG A 1 198 ? 4.564 -0.374 -2.887 1.00 91.38 198 ARG A O 1
ATOM 1582 N N . PHE A 1 199 ? 2.661 -0.810 -1.779 1.00 94.12 199 PHE A N 1
ATOM 1583 C CA . PHE A 1 199 ? 1.945 -1.370 -2.927 1.00 94.12 199 PHE A CA 1
ATOM 1584 C C . PHE A 1 199 ? 0.634 -0.640 -3.248 1.00 94.12 199 PHE A C 1
ATOM 1586 O O . PHE A 1 199 ? 0.037 -0.892 -4.295 1.00 94.12 199 PHE A O 1
ATOM 1593 N N . GLY A 1 200 ? 0.181 0.287 -2.396 1.00 94.88 200 GLY A N 1
ATOM 1594 C CA . GLY A 1 200 ? -1.011 1.100 -2.655 1.00 94.88 200 GLY A CA 1
ATOM 1595 C C . GLY A 1 200 ? -2.334 0.343 -2.505 1.00 94.88 200 GLY A C 1
ATOM 1596 O O . GLY A 1 200 ? -3.347 0.764 -3.066 1.00 94.88 200 GLY A O 1
ATOM 1597 N N . PHE A 1 201 ? -2.349 -0.778 -1.779 1.00 95.88 201 PHE A N 1
ATOM 1598 C CA . PHE A 1 201 ? -3.559 -1.552 -1.500 1.00 95.88 201 PHE A CA 1
ATOM 1599 C C . PHE A 1 201 ? -3.580 -2.053 -0.052 1.00 95.88 201 PHE A C 1
ATOM 1601 O O . PHE A 1 201 ? -2.551 -2.114 0.606 1.00 95.88 201 PHE A O 1
ATOM 1608 N N . VAL A 1 202 ? -4.764 -2.421 0.430 1.00 96.31 202 VAL A N 1
ATOM 1609 C CA . VAL A 1 202 ? -4.929 -3.152 1.692 1.00 96.31 202 VAL A CA 1
ATOM 1610 C C . VAL A 1 202 ? -5.256 -4.591 1.351 1.00 96.31 202 VAL A C 1
ATOM 1612 O O . VAL A 1 202 ? -6.182 -4.818 0.568 1.00 96.31 202 VAL A O 1
ATOM 1615 N N . GLU A 1 203 ? -4.485 -5.539 1.871 1.00 93.44 203 GLU A N 1
ATOM 1616 C CA . GLU A 1 203 ? -4.685 -6.954 1.592 1.00 93.44 203 GLU A CA 1
ATOM 1617 C C . GLU A 1 203 ? -6.028 -7.475 2.111 1.00 93.44 203 GLU A C 1
ATOM 1619 O O . GLU A 1 203 ? -6.651 -6.929 3.030 1.00 93.44 203 GLU A O 1
ATOM 1624 N N . GLU A 1 204 ? -6.474 -8.570 1.504 1.00 91.75 204 GLU A N 1
ATOM 1625 C CA . GLU A 1 204 ? -7.514 -9.405 2.091 1.00 91.75 204 GLU A CA 1
ATOM 1626 C C . GLU A 1 204 ? -6.968 -10.168 3.308 1.00 91.75 204 GLU A C 1
ATOM 1628 O O . GLU A 1 204 ? -5.786 -10.106 3.635 1.00 91.75 204 GLU A O 1
ATOM 1633 N N . TYR A 1 205 ? -7.849 -10.873 4.011 1.00 92.00 205 TYR A N 1
ATOM 1634 C CA . TYR A 1 205 ? -7.505 -11.546 5.258 1.00 92.00 205 TYR A CA 1
ATOM 1635 C C . TYR A 1 205 ? -6.624 -12.787 5.021 1.00 92.00 205 TYR A C 1
ATOM 1637 O O . TYR A 1 205 ? -6.809 -13.470 4.011 1.00 92.00 205 TYR A O 1
ATOM 1645 N N . PRO A 1 206 ? -5.738 -13.132 5.971 1.00 92.50 206 PRO A N 1
ATOM 1646 C CA . PRO A 1 206 ? -5.437 -12.401 7.200 1.00 92.50 206 PRO A CA 1
ATOM 1647 C C . PRO A 1 206 ? -4.626 -11.118 6.973 1.00 92.50 206 PRO A C 1
ATOM 1649 O O . PRO A 1 206 ? -3.768 -11.035 6.097 1.00 92.50 206 PRO A O 1
ATOM 1652 N N . GLN A 1 207 ? -4.915 -10.127 7.812 1.00 94.38 207 GLN A N 1
ATOM 1653 C CA . GLN A 1 207 ? -4.199 -8.854 7.898 1.00 94.38 207 GLN A CA 1
ATOM 1654 C C . GLN A 1 207 ? -3.329 -8.835 9.156 1.00 94.38 207 GLN A C 1
ATOM 1656 O O . GLN A 1 207 ? -3.717 -9.402 10.174 1.00 94.38 207 GLN A O 1
ATOM 1661 N N . ASN A 1 208 ? -2.196 -8.139 9.112 1.00 93.31 208 ASN A N 1
ATOM 1662 C CA . ASN A 1 208 ? -1.300 -7.954 10.259 1.00 93.31 208 ASN A CA 1
ATOM 1663 C C . ASN A 1 208 ? -1.258 -6.479 10.671 1.00 93.31 208 ASN A C 1
ATOM 1665 O O . ASN A 1 208 ? -0.914 -5.628 9.845 1.00 93.31 208 ASN A O 1
ATOM 1669 N N . TRP A 1 209 ? -1.624 -6.171 11.911 1.00 94.56 209 TRP A N 1
ATOM 1670 C CA . TRP A 1 209 ? -1.689 -4.807 12.429 1.00 94.56 209 TRP A CA 1
ATOM 1671 C C . TRP A 1 209 ? -0.774 -4.643 13.634 1.00 94.56 209 TRP A C 1
ATOM 1673 O O . TRP A 1 209 ? -0.699 -5.530 14.475 1.00 94.56 209 TRP A O 1
ATOM 1683 N N . GLU A 1 210 ? -0.130 -3.485 13.724 1.00 91.69 210 GLU A N 1
ATOM 1684 C CA . GLU A 1 210 ? 0.610 -3.029 14.899 1.00 91.69 210 GLU A CA 1
ATOM 1685 C C . GLU A 1 210 ? 0.161 -1.607 15.219 1.00 91.69 210 GLU A C 1
ATOM 1687 O O . GLU A 1 210 ? -0.046 -0.809 14.299 1.00 91.69 210 GLU A O 1
ATOM 1692 N N . PHE A 1 211 ? -0.005 -1.312 16.502 1.00 92.81 211 PHE A N 1
ATOM 1693 C CA . PHE A 1 211 ? -0.316 0.016 17.003 1.00 92.81 211 PHE A CA 1
ATOM 1694 C C . PHE A 1 211 ? 0.657 0.385 18.116 1.00 92.81 211 PHE A C 1
ATOM 1696 O O . PHE A 1 211 ? 0.939 -0.435 18.978 1.00 92.81 211 PHE A O 1
ATOM 1703 N N . ASP A 1 212 ? 1.080 1.639 18.097 1.00 89.00 212 ASP A N 1
ATOM 1704 C CA . ASP A 1 212 ? 1.918 2.316 19.082 1.00 89.00 212 ASP A CA 1
ATOM 1705 C C . ASP A 1 212 ? 1.133 3.523 19.646 1.00 89.00 212 ASP A C 1
ATOM 1707 O O . ASP A 1 212 ? 1.009 4.553 18.970 1.00 89.00 212 ASP A O 1
ATOM 1711 N N . PRO A 1 213 ? 0.515 3.396 20.834 1.00 80.00 213 PRO A N 1
ATOM 1712 C CA . PRO A 1 213 ? -0.250 4.455 21.493 1.00 80.00 213 PRO A CA 1
ATOM 1713 C C . PRO A 1 213 ? 0.595 5.579 22.113 1.00 80.00 213 PRO A C 1
ATOM 1715 O O . PRO A 1 213 ? 0.002 6.556 22.588 1.00 80.00 213 PRO A O 1
ATOM 1718 N N . HIS A 1 214 ? 1.926 5.453 22.168 1.00 66.94 214 HIS A N 1
ATOM 1719 C CA . HIS A 1 214 ? 2.822 6.383 22.873 1.00 66.94 214 HIS A CA 1
ATOM 1720 C C . HIS A 1 214 ? 3.777 7.166 21.972 1.00 66.94 214 HIS A C 1
ATOM 1722 O O . HIS A 1 214 ? 4.644 7.879 22.469 1.00 66.94 214 HIS A O 1
ATOM 1728 N N . ASN A 1 215 ? 3.540 7.176 20.663 1.00 59.12 215 ASN A N 1
ATOM 1729 C CA . ASN A 1 215 ? 4.300 8.001 19.718 1.00 59.12 215 ASN A CA 1
ATOM 1730 C C . ASN A 1 215 ? 4.077 9.534 19.863 1.00 59.12 215 ASN A C 1
ATOM 1732 O O . ASN A 1 215 ? 4.617 10.321 19.086 1.00 59.12 215 ASN A O 1
ATOM 1736 N N . ASP A 1 216 ? 3.283 9.978 20.847 1.00 45.41 216 ASP A N 1
ATOM 1737 C CA . ASP A 1 216 ? 3.109 11.391 21.210 1.00 45.41 216 ASP A CA 1
ATOM 1738 C C . ASP A 1 216 ? 4.204 11.795 22.226 1.00 45.41 216 ASP A C 1
ATOM 1740 O O . ASP A 1 216 ? 4.081 11.559 23.426 1.00 45.41 216 ASP A O 1
ATOM 1744 N N . ASP A 1 217 ? 5.266 12.440 21.734 1.00 43.25 217 ASP A N 1
ATOM 1745 C CA . ASP A 1 217 ? 6.225 13.248 22.510 1.00 43.25 217 ASP A CA 1
ATOM 1746 C C . ASP A 1 217 ? 6.988 12.557 23.672 1.00 43.25 217 ASP A C 1
ATOM 1748 O O . ASP A 1 217 ? 6.838 12.947 24.832 1.00 43.25 217 ASP A O 1
ATOM 1752 N N . SER A 1 218 ? 7.950 11.668 23.384 1.00 41.16 218 SER A N 1
ATOM 1753 C CA . SER A 1 218 ? 9.078 11.462 24.315 1.00 41.16 218 SER A CA 1
ATOM 1754 C C . SER A 1 218 ? 10.429 11.679 23.643 1.00 41.16 218 SER A C 1
ATOM 1756 O O . SER A 1 218 ? 11.055 10.784 23.084 1.00 41.16 218 SER A O 1
ATOM 1758 N N . SER A 1 219 ? 10.885 12.929 23.716 1.00 41.12 219 SER A N 1
ATOM 1759 C CA . SER A 1 219 ? 12.303 13.283 23.671 1.00 41.12 219 SER A CA 1
ATOM 1760 C C . SER A 1 219 ? 12.968 13.163 25.047 1.00 41.12 219 SER A C 1
ATOM 1762 O O . SER A 1 219 ? 14.006 13.788 25.257 1.00 41.12 219 SER A O 1
ATOM 1764 N N . ASP A 1 220 ? 12.359 12.441 25.987 1.00 40.72 220 ASP A N 1
ATOM 1765 C CA . ASP A 1 220 ? 12.928 12.233 27.308 1.00 40.72 220 ASP A CA 1
ATOM 1766 C C . ASP A 1 220 ? 13.487 10.807 27.369 1.00 40.72 220 ASP A C 1
ATOM 1768 O O . ASP A 1 220 ? 12.764 9.812 27.383 1.00 40.72 220 ASP A O 1
ATOM 1772 N N . ASP A 1 221 ? 14.821 10.771 27.314 1.00 44.88 221 ASP A N 1
ATOM 1773 C CA . ASP A 1 221 ? 15.709 9.636 27.547 1.00 44.88 221 ASP A CA 1
ATOM 1774 C C . ASP A 1 221 ? 15.468 9.022 28.944 1.00 44.88 221 ASP A C 1
ATOM 1776 O O . ASP A 1 221 ? 16.260 9.251 29.860 1.00 44.88 221 ASP A O 1
ATOM 1780 N N . ASP A 1 222 ? 14.404 8.242 29.123 1.00 42.97 222 ASP A N 1
ATOM 1781 C CA . ASP A 1 222 ? 14.296 7.304 30.242 1.00 42.97 222 ASP A CA 1
ATOM 1782 C C . ASP A 1 222 ? 14.116 5.881 29.684 1.00 42.97 222 ASP A C 1
ATOM 1784 O O . ASP A 1 222 ? 13.103 5.540 29.077 1.00 42.97 222 ASP A O 1
ATOM 1788 N N . ASP A 1 223 ? 15.176 5.089 29.863 1.00 43.44 223 ASP A N 1
ATOM 1789 C CA . ASP A 1 223 ? 15.363 3.679 29.497 1.00 43.44 223 ASP A CA 1
ATOM 1790 C C . ASP A 1 223 ? 14.409 2.722 30.259 1.00 43.44 223 ASP A C 1
ATOM 1792 O O . ASP A 1 223 ? 14.872 1.786 30.915 1.00 43.44 223 ASP A O 1
ATOM 1796 N N . ASP A 1 224 ? 13.094 2.937 30.206 1.00 43.78 224 ASP A N 1
ATOM 1797 C CA . ASP A 1 224 ? 12.119 1.944 30.672 1.00 43.78 224 ASP A CA 1
ATOM 1798 C C . ASP A 1 224 ? 11.461 1.261 29.459 1.00 43.78 224 ASP A C 1
ATOM 1800 O O . ASP A 1 224 ? 10.641 1.837 28.745 1.00 43.78 224 ASP A O 1
ATOM 1804 N N . ASP A 1 225 ? 11.893 0.014 29.241 1.00 44.28 225 ASP A N 1
ATOM 1805 C CA . ASP A 1 225 ? 11.500 -0.979 28.228 1.00 44.28 225 ASP A CA 1
ATOM 1806 C C . ASP A 1 225 ? 10.004 -1.397 28.286 1.00 44.28 225 ASP A C 1
ATOM 1808 O O . ASP A 1 225 ? 9.679 -2.581 28.163 1.00 44.28 225 ASP A O 1
ATOM 1812 N N . ASP A 1 226 ? 9.068 -0.469 28.485 1.00 49.22 226 ASP A N 1
ATOM 1813 C CA . ASP A 1 226 ? 7.643 -0.773 28.344 1.00 49.22 226 ASP A CA 1
ATOM 1814 C C . ASP A 1 226 ? 7.281 -0.680 26.851 1.00 49.22 226 ASP A C 1
ATOM 1816 O O . ASP A 1 226 ? 6.930 0.381 26.329 1.00 49.22 226 ASP A O 1
ATOM 1820 N N . GLU A 1 227 ? 7.418 -1.807 26.141 1.00 56.03 227 GLU A N 1
ATOM 1821 C CA . GLU A 1 227 ? 6.913 -2.005 24.777 1.00 56.03 227 GLU A CA 1
ATOM 1822 C C . GLU A 1 227 ? 5.395 -1.744 24.763 1.00 56.03 227 GLU A C 1
ATOM 1824 O O . GLU A 1 227 ? 4.584 -2.639 24.967 1.00 56.03 227 GLU A O 1
ATOM 1829 N N . THR A 1 228 ? 4.987 -0.492 24.555 1.00 64.38 228 THR A N 1
ATOM 1830 C CA . THR A 1 228 ? 3.559 -0.125 24.438 1.00 64.38 228 THR A CA 1
ATOM 1831 C C . THR A 1 228 ? 2.977 -0.420 23.061 1.00 64.38 228 THR A C 1
ATOM 1833 O O . THR A 1 228 ? 1.794 -0.204 22.800 1.00 64.38 228 THR A O 1
ATOM 1836 N N . GLU A 1 229 ? 3.812 -0.958 22.178 1.00 84.62 229 GLU A N 1
ATOM 1837 C CA . GLU A 1 229 ? 3.407 -1.473 20.888 1.00 84.62 229 GLU A CA 1
ATOM 1838 C C . GLU A 1 229 ? 2.692 -2.815 21.063 1.00 84.62 229 GLU A C 1
ATOM 1840 O O . GLU A 1 229 ? 3.234 -3.757 21.636 1.00 84.62 229 GLU A O 1
ATOM 1845 N N . PHE A 1 230 ? 1.496 -2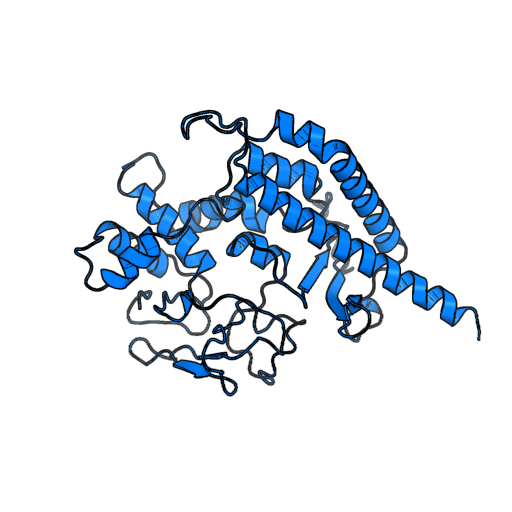.946 20.497 1.00 88.00 230 PHE A N 1
ATOM 1846 C CA . PHE A 1 230 ? 0.814 -4.235 20.407 1.00 88.00 230 PHE A CA 1
ATOM 1847 C C . PHE A 1 230 ? 0.519 -4.591 18.958 1.00 88.00 230 PHE A C 1
ATOM 1849 O O . PHE A 1 230 ? 0.171 -3.742 18.128 1.00 88.00 230 PHE A O 1
ATOM 1856 N N . ASN A 1 231 ? 0.619 -5.883 18.650 1.00 90.44 231 ASN A N 1
ATOM 1857 C CA . ASN A 1 231 ? 0.377 -6.415 17.318 1.00 90.44 231 ASN A CA 1
ATOM 1858 C C . ASN A 1 231 ? -0.607 -7.586 17.340 1.00 90.44 231 ASN A C 1
ATOM 1860 O O . ASN A 1 231 ? -0.727 -8.312 18.324 1.00 90.44 231 ASN A O 1
ATOM 1864 N N . PHE A 1 232 ? -1.346 -7.753 16.246 1.00 93.12 232 PHE A N 1
ATOM 1865 C CA . PHE A 1 232 ? -2.279 -8.862 16.099 1.00 93.12 232 PHE A CA 1
ATOM 1866 C C . PHE A 1 232 ? -2.574 -9.188 14.643 1.00 93.12 232 PHE A C 1
ATOM 1868 O O . PHE A 1 232 ? -2.492 -8.354 13.733 1.00 93.12 232 PHE A O 1
ATOM 1875 N N . CYS A 1 233 ? -3.027 -10.420 14.453 1.00 93.44 233 CYS A N 1
ATOM 1876 C CA . CYS A 1 233 ? -3.559 -10.905 13.200 1.00 93.44 233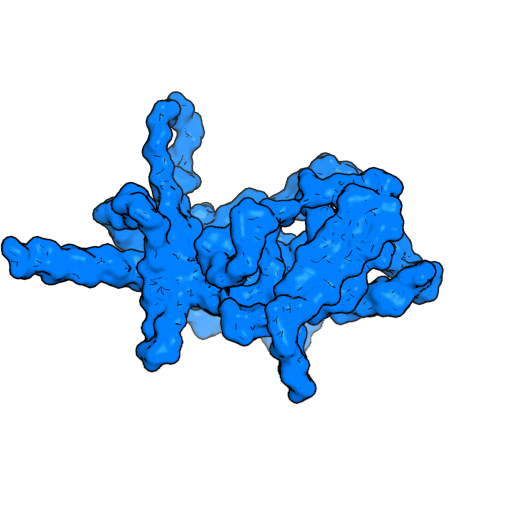 CYS A CA 1
ATOM 1877 C C . CYS A 1 233 ? -5.070 -10.721 13.172 1.00 93.44 233 CYS A C 1
ATOM 1879 O O . CYS A 1 233 ? -5.796 -11.219 14.030 1.00 93.44 233 CYS A O 1
ATOM 1881 N N . LEU A 1 234 ? -5.570 -10.014 12.169 1.00 94.81 234 LEU A N 1
ATOM 1882 C CA . LEU A 1 234 ? -6.995 -9.889 11.924 1.00 94.81 234 LEU A CA 1
ATOM 1883 C C . LEU A 1 234 ? -7.412 -10.958 10.918 1.00 94.81 234 LEU A C 1
ATOM 1885 O O . LEU A 1 234 ? -7.018 -10.911 9.751 1.00 94.81 234 LEU A O 1
ATOM 1889 N N . HIS A 1 235 ? -8.234 -11.900 11.365 1.00 92.88 235 HIS A N 1
ATOM 1890 C CA . HIS A 1 235 ? -8.781 -12.972 10.541 1.00 92.88 235 HIS A CA 1
ATOM 1891 C C . HIS A 1 235 ? -10.259 -12.730 10.255 1.00 92.88 235 HIS A C 1
ATOM 1893 O O . HIS A 1 235 ? -10.965 -12.060 11.012 1.00 92.88 235 HIS A O 1
ATOM 1899 N N . ARG A 1 236 ? -10.725 -13.307 9.148 1.00 92.38 236 ARG A N 1
ATOM 1900 C CA . ARG A 1 236 ? -12.146 -13.466 8.866 1.00 92.38 236 ARG A CA 1
ATOM 1901 C C . ARG A 1 236 ? -12.501 -14.926 9.079 1.00 92.38 236 ARG A C 1
ATOM 1903 O O . ARG A 1 236 ? -11.966 -15.780 8.376 1.00 92.38 236 ARG A O 1
ATOM 1910 N N . ASP A 1 237 ? -13.389 -15.192 10.025 1.00 89.25 237 ASP A N 1
ATOM 1911 C CA . ASP A 1 237 ? -13.887 -16.541 10.243 1.00 89.25 237 ASP A CA 1
ATOM 1912 C C . ASP A 1 237 ? -14.633 -17.035 8.994 1.00 89.25 237 ASP A C 1
ATOM 1914 O O . ASP A 1 237 ? -15.434 -16.311 8.394 1.00 89.25 237 ASP A O 1
ATOM 1918 N N . ALA A 1 238 ? -14.332 -18.260 8.569 1.00 86.06 238 ALA A N 1
ATOM 1919 C CA . ALA A 1 238 ? -14.817 -18.795 7.301 1.00 86.06 238 ALA A CA 1
ATOM 1920 C C . ALA A 1 238 ? -16.311 -19.155 7.344 1.00 86.06 238 ALA A C 1
ATOM 1922 O O . ALA A 1 238 ? -16.966 -19.158 6.301 1.00 86.06 238 ALA A O 1
ATOM 1923 N N . GLU A 1 239 ? -16.852 -19.460 8.528 1.00 88.50 239 GLU A N 1
ATOM 1924 C CA . GLU A 1 239 ? -18.245 -19.887 8.691 1.00 88.50 239 GLU A CA 1
ATOM 1925 C C . GLU A 1 239 ? -19.180 -18.704 8.964 1.00 88.50 239 GLU A C 1
ATOM 1927 O O . GLU A 1 239 ? -20.201 -18.539 8.293 1.00 88.50 239 GLU A O 1
ATOM 1932 N N . SER A 1 240 ? -18.830 -17.867 9.937 1.00 91.31 240 SER A N 1
ATOM 1933 C CA . SER A 1 240 ? -19.620 -16.711 10.367 1.00 91.31 240 SER A CA 1
ATOM 1934 C C . SER A 1 240 ? -19.345 -15.456 9.537 1.00 91.31 240 SER A C 1
ATOM 1936 O O . SER A 1 240 ? -20.199 -14.572 9.442 1.00 91.31 240 SER A O 1
ATOM 1938 N N . GLY A 1 241 ? -18.160 -15.358 8.925 1.00 91.00 241 GLY A N 1
ATOM 1939 C CA . GLY A 1 241 ? -17.686 -14.140 8.272 1.00 91.00 241 GLY A CA 1
ATOM 1940 C C . GLY A 1 241 ? -17.287 -13.030 9.249 1.00 91.00 241 GLY A C 1
ATOM 1941 O O . GLY A 1 241 ? -16.979 -11.922 8.789 1.00 91.00 241 GLY A O 1
ATOM 1942 N N . GLU A 1 242 ? -17.307 -13.291 10.561 1.00 93.44 242 GLU A N 1
ATOM 1943 C CA . GLU A 1 242 ? -16.927 -12.329 11.592 1.00 93.44 242 GLU A CA 1
ATOM 1944 C C . GLU A 1 242 ? -15.424 -12.041 11.575 1.00 93.44 242 GLU A C 1
ATOM 1946 O O . GLU A 1 242 ? -14.614 -12.821 11.077 1.00 93.44 242 GLU A O 1
ATOM 1951 N N . LEU A 1 243 ? -15.059 -10.857 12.072 1.00 95.00 243 LEU A N 1
ATOM 1952 C CA . LEU A 1 243 ? -13.667 -10.428 12.161 1.00 95.00 243 LEU A CA 1
ATOM 1953 C C . LEU A 1 243 ? -13.137 -10.647 13.573 1.00 95.00 243 LEU A C 1
ATOM 1955 O O . LEU A 1 243 ? -13.670 -10.060 14.524 1.00 95.00 243 LEU A O 1
ATOM 1959 N N . GLU A 1 244 ? -12.060 -11.418 13.661 1.00 93.56 244 GLU A N 1
ATOM 1960 C CA . GLU A 1 244 ? -11.426 -11.868 14.897 1.00 93.56 244 GLU A CA 1
ATOM 1961 C C . GLU A 1 244 ? -9.993 -11.344 14.976 1.00 93.56 244 GLU A C 1
ATOM 1963 O O . GLU A 1 244 ? -9.206 -11.533 14.046 1.00 93.56 244 GLU A O 1
ATOM 1968 N N . ALA A 1 245 ? -9.654 -10.686 16.086 1.00 93.81 245 ALA A N 1
ATOM 1969 C CA . ALA A 1 245 ? -8.274 -10.344 16.407 1.00 93.81 245 ALA A CA 1
ATOM 1970 C C . ALA A 1 245 ? -7.630 -11.529 17.137 1.00 93.81 245 ALA A C 1
ATOM 1972 O O . ALA A 1 245 ? -8.137 -11.969 18.170 1.00 93.81 245 ALA A O 1
ATOM 1973 N N . ARG A 1 246 ? -6.534 -12.044 16.583 1.00 90.81 246 ARG A N 1
ATOM 1974 C CA . ARG A 1 246 ? -5.704 -13.095 17.169 1.00 90.81 246 ARG A CA 1
ATOM 1975 C C . ARG A 1 246 ? -4.386 -12.485 17.611 1.00 90.81 246 ARG A C 1
ATOM 1977 O O . ARG A 1 246 ? -3.634 -11.968 16.787 1.00 90.81 246 ARG A O 1
ATOM 1984 N N . TRP A 1 247 ? -4.165 -12.533 18.911 1.00 89.31 247 TRP A N 1
ATOM 1985 C CA . TRP A 1 247 ? -2.956 -12.058 19.570 1.00 89.31 247 TRP A CA 1
ATOM 1986 C C . TRP A 1 247 ? -1.877 -13.140 19.507 1.00 89.31 247 TRP A C 1
ATOM 1988 O O . TRP A 1 247 ? -2.190 -14.299 19.212 1.00 89.31 247 TRP A O 1
ATOM 1998 N N . GLY A 1 248 ? -0.625 -12.761 19.751 1.00 76.44 248 GLY A N 1
ATOM 1999 C CA . GLY A 1 248 ? 0.452 -13.731 19.920 1.00 76.44 248 GLY A CA 1
ATOM 2000 C C . GLY A 1 248 ? 0.216 -14.660 21.118 1.00 76.44 248 GLY A C 1
ATOM 2001 O O . GLY A 1 248 ? -0.755 -14.532 21.867 1.00 76.44 248 GLY A O 1
ATOM 2002 N N . ASP A 1 249 ? 1.098 -15.647 21.275 1.00 63.94 249 ASP A N 1
ATOM 2003 C CA . ASP A 1 249 ? 0.952 -16.692 22.296 1.00 63.94 249 ASP A CA 1
ATOM 2004 C C . ASP A 1 249 ? 1.196 -16.189 23.735 1.00 63.94 249 ASP A C 1
ATOM 2006 O O . ASP A 1 249 ? 1.017 -16.960 24.683 1.00 63.94 249 ASP A O 1
ATOM 2010 N N . ARG A 1 250 ? 1.639 -14.937 23.937 1.00 60.22 250 ARG A N 1
ATOM 2011 C CA . ARG A 1 250 ? 1.918 -14.386 25.272 1.00 60.22 250 ARG A CA 1
ATOM 2012 C C . ARG A 1 250 ? 0.754 -13.521 25.749 1.00 60.22 250 ARG A C 1
ATOM 2014 O O . ARG A 1 250 ? 0.176 -12.761 24.982 1.00 60.22 250 ARG A O 1
ATOM 2021 N N . GLU A 1 251 ? 0.424 -13.617 27.038 1.00 59.97 251 GLU A N 1
ATOM 2022 C CA . GLU A 1 251 ? -0.618 -12.777 27.655 1.00 59.97 251 GLU A CA 1
ATOM 2023 C C . GLU A 1 251 ? -0.303 -11.279 27.530 1.00 59.97 251 GLU A C 1
ATOM 2025 O O . GLU A 1 251 ? -1.223 -10.489 27.335 1.00 59.97 251 GLU A O 1
ATOM 2030 N N . ASP A 1 252 ? 0.984 -10.920 27.551 1.00 65.19 252 ASP A N 1
ATOM 2031 C CA . ASP A 1 252 ? 1.471 -9.543 27.409 1.00 65.19 252 ASP A CA 1
ATOM 2032 C C . ASP A 1 252 ? 1.302 -8.982 25.982 1.00 65.19 252 ASP A C 1
ATOM 2034 O O . ASP A 1 252 ? 1.414 -7.779 25.785 1.00 65.19 252 ASP A O 1
ATOM 2038 N N . ASP A 1 253 ? 0.981 -9.817 24.982 1.00 74.12 253 ASP A N 1
ATOM 2039 C CA . ASP A 1 253 ? 0.749 -9.353 23.605 1.00 74.12 253 ASP A CA 1
ATOM 2040 C C . ASP A 1 253 ? -0.629 -8.666 23.453 1.00 74.12 253 ASP A C 1
ATOM 2042 O O . ASP A 1 253 ? -0.936 -8.095 22.402 1.00 74.12 253 ASP A O 1
ATOM 2046 N N . LYS A 1 254 ? -1.501 -8.758 24.471 1.00 83.19 254 LYS A N 1
ATOM 2047 C CA . LYS A 1 254 ? -2.866 -8.211 24.458 1.00 83.19 254 LYS A CA 1
ATOM 2048 C C . LYS A 1 254 ? -2.911 -6.769 24.986 1.00 83.19 254 LYS A C 1
ATOM 2050 O O . LYS A 1 254 ? -2.236 -6.453 25.959 1.00 83.19 254 LYS A O 1
ATOM 2055 N N . PRO A 1 255 ? -3.802 -5.921 24.438 1.00 88.25 255 PRO A N 1
ATOM 2056 C CA . PRO A 1 255 ? -3.922 -4.531 24.843 1.00 88.25 255 PRO A CA 1
ATOM 2057 C C . PRO A 1 255 ? -4.533 -4.441 26.238 1.00 88.25 255 PRO A C 1
ATOM 2059 O O . PRO A 1 255 ? -5.567 -5.059 26.527 1.00 88.25 255 PRO A O 1
ATOM 2062 N N . ASP A 1 256 ? -3.932 -3.616 27.081 1.00 87.19 256 ASP A N 1
ATOM 2063 C CA . ASP A 1 256 ? -4.381 -3.408 28.445 1.00 87.19 256 ASP A CA 1
ATOM 2064 C C . ASP A 1 256 ? -5.605 -2.462 28.519 1.00 87.19 256 ASP A C 1
ATOM 2066 O O . ASP A 1 256 ? -6.210 -2.026 27.528 1.00 87.19 256 ASP A O 1
ATOM 2070 N N . ALA A 1 257 ? -6.021 -2.101 29.736 1.00 89.06 257 ALA A N 1
ATOM 2071 C CA . ALA A 1 257 ? -7.150 -1.192 29.914 1.00 89.06 257 ALA A CA 1
ATOM 2072 C C . ALA A 1 257 ? -6.891 0.230 29.369 1.00 89.06 257 ALA A C 1
ATOM 2074 O O . ALA A 1 257 ? -7.858 0.936 29.050 1.00 89.06 257 ALA A O 1
ATOM 2075 N N . ALA A 1 258 ? -5.642 0.702 29.342 1.00 88.94 258 ALA A N 1
ATOM 2076 C CA . ALA A 1 258 ? -5.248 1.981 28.758 1.00 88.94 258 ALA A CA 1
ATOM 2077 C C . ALA A 1 258 ? -5.275 1.924 27.227 1.00 88.94 258 ALA A C 1
ATOM 2079 O O . ALA A 1 258 ? -5.930 2.782 26.621 1.00 88.94 258 ALA A O 1
ATOM 2080 N N . ASP A 1 259 ? -4.725 0.872 26.632 1.00 91.06 259 ASP A N 1
ATOM 2081 C CA . ASP A 1 259 ? -4.747 0.615 25.193 1.00 91.06 259 ASP A CA 1
ATOM 2082 C C . ASP A 1 259 ? -6.176 0.528 24.669 1.00 91.06 259 ASP A C 1
ATOM 2084 O O . ASP A 1 259 ? -6.552 1.198 23.706 1.00 91.06 259 ASP A O 1
ATOM 2088 N N . VAL A 1 260 ? -7.053 -0.205 25.362 1.00 93.06 260 VAL A N 1
ATOM 2089 C CA . VAL A 1 260 ? -8.470 -0.303 24.982 1.00 93.06 260 VAL A CA 1
ATOM 2090 C C . VAL A 1 260 ? -9.172 1.060 25.060 1.00 93.06 260 VAL A C 1
ATOM 2092 O O . VAL A 1 260 ? -10.042 1.362 24.231 1.00 93.06 260 VAL A O 1
ATOM 2095 N N . ARG A 1 261 ? -8.830 1.922 26.031 1.00 93.75 261 ARG A N 1
ATOM 2096 C CA . ARG A 1 261 ? -9.365 3.299 26.082 1.00 93.75 261 ARG A CA 1
ATOM 2097 C C . ARG A 1 261 ? -8.872 4.122 24.894 1.00 93.75 261 ARG A C 1
ATOM 2099 O O . ARG A 1 261 ? -9.677 4.848 24.302 1.00 93.75 261 ARG A O 1
ATOM 2106 N N . TRP A 1 262 ? -7.600 3.993 24.537 1.00 94.56 262 TRP A N 1
ATOM 2107 C CA . TRP A 1 262 ? -7.011 4.662 23.383 1.00 94.56 262 TRP A CA 1
ATOM 2108 C C . TRP A 1 262 ? -7.639 4.182 22.065 1.00 94.56 262 TRP A C 1
ATOM 2110 O O . TRP A 1 262 ? -8.163 4.998 21.303 1.00 94.56 262 TRP A O 1
ATOM 2120 N N . LEU A 1 263 ? -7.754 2.869 21.854 1.00 96.00 263 LEU A N 1
ATOM 2121 C CA . LEU A 1 263 ? -8.416 2.264 20.693 1.00 96.00 263 LEU A CA 1
ATOM 2122 C C . LEU A 1 263 ? -9.862 2.759 20.554 1.00 96.00 263 LEU A C 1
ATOM 2124 O O . LEU A 1 263 ? -10.310 3.108 19.460 1.00 96.00 263 LEU A O 1
ATOM 2128 N N . ARG A 1 264 ? -10.610 2.861 21.663 1.00 97.31 264 ARG A N 1
ATOM 2129 C CA . ARG A 1 264 ? -11.979 3.413 21.659 1.00 97.31 264 ARG A CA 1
ATOM 2130 C C . ARG A 1 264 ? -12.013 4.885 21.244 1.00 97.31 264 ARG A C 1
ATOM 2132 O O . ARG A 1 264 ? -12.915 5.267 20.491 1.00 97.31 264 ARG A O 1
ATOM 2139 N N . LYS A 1 265 ? -11.056 5.702 21.702 1.00 97.25 265 LYS A N 1
ATOM 2140 C CA . LYS A 1 265 ? -10.905 7.107 21.276 1.00 97.25 265 LYS A CA 1
ATOM 2141 C C . LYS A 1 265 ? -10.665 7.177 19.765 1.00 97.25 265 LYS A C 1
ATOM 2143 O O . LYS A 1 265 ? -11.393 7.897 19.076 1.00 97.25 265 LYS A O 1
ATOM 2148 N N . GLN A 1 266 ? -9.727 6.386 19.243 1.00 97.62 266 GLN A N 1
ATOM 2149 C CA . GLN A 1 266 ? -9.395 6.371 17.815 1.00 97.62 266 GLN A CA 1
ATOM 2150 C C . GLN A 1 266 ? -10.550 5.848 16.949 1.00 97.62 266 GLN A C 1
ATOM 2152 O O . GLN A 1 266 ? -10.911 6.474 15.952 1.00 97.62 266 GLN A O 1
ATOM 2157 N N . LEU A 1 267 ? -11.242 4.785 17.371 1.00 98.31 267 LEU A N 1
ATOM 2158 C CA . LEU A 1 267 ? -12.443 4.301 16.683 1.00 98.31 267 LEU A CA 1
ATOM 2159 C C . LEU A 1 267 ? -13.557 5.357 16.653 1.00 98.31 267 LEU A C 1
ATOM 2161 O O . LEU A 1 267 ? -14.253 5.503 15.648 1.00 98.31 267 LEU A O 1
ATOM 2165 N N . GLY A 1 268 ? -13.733 6.105 17.746 1.00 98.44 268 GLY A N 1
ATOM 2166 C CA . GLY A 1 268 ? -14.655 7.238 17.803 1.00 98.44 268 GLY A CA 1
ATOM 2167 C C . GLY A 1 268 ? -14.301 8.331 16.789 1.00 98.44 268 GLY A C 1
ATOM 2168 O O . GLY A 1 268 ? -15.186 8.815 16.081 1.00 98.44 268 GLY A O 1
ATOM 2169 N N . ARG A 1 269 ? -13.010 8.671 16.665 1.00 98.12 269 ARG A N 1
ATOM 2170 C CA . ARG A 1 269 ? -12.495 9.637 15.679 1.00 98.12 269 ARG A CA 1
ATOM 2171 C C . ARG A 1 269 ? -12.783 9.192 14.241 1.00 98.12 269 ARG A C 1
ATOM 2173 O O . ARG A 1 269 ? -13.352 9.970 13.475 1.00 98.12 269 ARG A O 1
ATOM 2180 N N . LEU A 1 270 ? -12.467 7.942 13.899 1.00 98.56 270 LEU A N 1
ATOM 2181 C CA . LEU A 1 270 ? -12.705 7.360 12.569 1.00 98.56 270 LEU A CA 1
ATOM 2182 C C . LEU A 1 270 ? -14.205 7.304 12.219 1.00 98.56 270 LEU A C 1
ATOM 2184 O O . LEU A 1 270 ? -14.626 7.676 11.121 1.00 98.56 270 LEU A O 1
ATOM 2188 N N . ARG A 1 271 ? -15.063 6.952 13.184 1.00 98.50 271 ARG A N 1
ATOM 2189 C CA . ARG A 1 271 ? -16.526 7.027 13.009 1.00 98.50 271 ARG A CA 1
ATOM 2190 C C . ARG A 1 271 ? -16.995 8.457 12.730 1.00 98.50 271 ARG A C 1
ATOM 2192 O O . ARG A 1 271 ? -17.714 8.682 11.761 1.00 98.50 271 ARG A O 1
ATOM 2199 N N . GLY A 1 272 ? -16.513 9.436 13.495 1.00 98.19 272 GLY A N 1
ATOM 2200 C CA . GLY A 1 272 ? -16.823 10.849 13.253 1.00 98.19 272 GLY A CA 1
ATOM 2201 C C . GLY A 1 272 ? -16.272 11.390 11.925 1.00 98.19 272 GLY A C 1
ATOM 2202 O O . GLY A 1 272 ? -16.810 12.349 11.364 1.00 98.19 272 GLY A O 1
ATOM 2203 N N . LEU A 1 273 ? -15.202 10.799 11.383 1.00 98.31 273 LEU A N 1
ATOM 2204 C CA . LEU A 1 273 ? -14.754 11.077 10.019 1.00 98.31 273 LEU A CA 1
ATOM 2205 C C . LEU A 1 273 ? -15.733 10.504 8.986 1.00 98.31 273 LEU A C 1
ATOM 2207 O O . LEU A 1 273 ? -16.110 11.216 8.055 1.00 98.31 273 LEU A O 1
ATOM 2211 N N . SER A 1 274 ? -16.191 9.265 9.182 1.00 98.12 274 SER A N 1
ATOM 2212 C CA . SER A 1 274 ? -17.180 8.601 8.318 1.00 98.12 274 SER A CA 1
ATOM 2213 C C . SER A 1 274 ? -18.479 9.397 8.198 1.00 98.12 274 SER A C 1
ATOM 2215 O O . SER A 1 274 ? -18.972 9.592 7.088 1.00 98.12 274 SER A O 1
ATOM 2217 N N . ASP A 1 275 ? -18.969 9.965 9.301 1.00 98.00 275 ASP A N 1
ATOM 2218 C CA . ASP A 1 275 ? -20.171 10.814 9.312 1.00 98.00 275 ASP A CA 1
ATOM 2219 C C . ASP A 1 275 ? -20.027 12.078 8.444 1.00 98.00 275 ASP A C 1
ATOM 2221 O O . ASP A 1 275 ? -21.010 12.671 8.000 1.00 98.00 275 ASP A O 1
ATOM 2225 N N . ARG A 1 276 ? -18.788 12.515 8.187 1.00 97.44 276 ARG A N 1
ATOM 2226 C CA . ARG A 1 276 ? -18.471 13.700 7.377 1.00 97.44 276 ARG A CA 1
ATOM 2227 C C . ARG A 1 276 ? -18.084 13.351 5.938 1.00 97.44 276 ARG A C 1
ATOM 2229 O O . ARG A 1 276 ? -17.820 14.277 5.167 1.00 97.44 276 ARG A O 1
ATOM 2236 N N . LYS A 1 277 ? -18.065 12.064 5.567 1.00 97.25 277 LYS A N 1
ATOM 2237 C CA . LYS A 1 277 ? -17.540 11.558 4.290 1.00 97.25 277 LYS A CA 1
ATOM 2238 C C . LYS A 1 277 ? -18.114 12.279 3.074 1.00 97.25 277 LYS A C 1
ATOM 2240 O O . LYS A 1 277 ? -17.346 12.832 2.300 1.00 97.25 277 LYS A O 1
ATOM 2245 N N . GLU A 1 278 ? -19.437 12.328 2.929 1.00 96.25 278 GLU A N 1
ATOM 2246 C CA . GLU A 1 278 ? -20.092 12.927 1.752 1.00 96.25 278 GLU A CA 1
ATOM 2247 C C . GLU A 1 278 ? -19.745 14.412 1.582 1.00 96.25 278 GLU A C 1
ATOM 2249 O O . GLU A 1 278 ? -19.477 14.890 0.479 1.00 96.25 278 GLU A O 1
ATOM 2254 N N . ARG A 1 279 ? -19.702 15.153 2.695 1.00 96.50 279 ARG A N 1
ATOM 2255 C CA . ARG A 1 279 ? -19.348 16.575 2.688 1.00 96.50 279 ARG A CA 1
ATOM 2256 C C . ARG A 1 279 ? -17.883 16.782 2.313 1.00 96.50 279 ARG A C 1
ATOM 2258 O O . ARG A 1 279 ? -17.583 17.694 1.549 1.00 96.50 279 ARG A O 1
ATOM 2265 N N . LEU A 1 280 ? -16.988 15.974 2.877 1.00 95.75 280 LEU A N 1
ATOM 2266 C CA . LEU A 1 280 ? -15.556 16.035 2.586 1.00 95.75 280 LEU A CA 1
ATOM 2267 C C . LEU A 1 280 ? -15.272 15.633 1.137 1.00 95.75 280 LEU A C 1
ATOM 2269 O O . LEU A 1 280 ? -14.458 16.280 0.489 1.00 95.75 280 LEU A O 1
ATOM 2273 N N . GLU A 1 281 ? -16.002 14.657 0.596 1.00 95.31 281 GLU A N 1
ATOM 2274 C CA . GLU A 1 281 ? -15.890 14.251 -0.805 1.00 95.31 281 GLU A CA 1
ATOM 2275 C C . GLU A 1 281 ? -16.138 15.429 -1.751 1.00 95.31 281 GLU A C 1
ATOM 2277 O O . GLU A 1 281 ? -15.321 15.717 -2.622 1.00 95.31 281 GLU A O 1
ATOM 2282 N N . ALA A 1 282 ? -17.232 16.162 -1.529 1.00 92.31 282 ALA A N 1
ATOM 2283 C CA . ALA A 1 282 ? -17.592 17.322 -2.339 1.00 92.31 282 ALA A CA 1
ATOM 2284 C C . ALA A 1 282 ? -16.562 18.468 -2.265 1.00 92.31 282 ALA A C 1
ATOM 2286 O O . ALA A 1 282 ? -16.497 19.300 -3.171 1.00 92.31 282 ALA A O 1
ATOM 2287 N N . GLN A 1 283 ? -15.780 18.536 -1.184 1.00 91.81 283 GLN A N 1
ATOM 2288 C CA . GLN A 1 283 ? -14.784 19.585 -0.954 1.00 91.81 283 GLN A CA 1
ATOM 2289 C C . GLN A 1 283 ? -13.407 19.205 -1.497 1.00 91.81 283 GLN A C 1
ATOM 2291 O O . GLN A 1 283 ? -12.744 20.031 -2.123 1.00 91.81 283 GLN A O 1
ATOM 2296 N N . LEU A 1 284 ? -12.986 17.969 -1.241 1.00 92.94 284 LEU A N 1
ATOM 2297 C CA . LEU A 1 284 ? -11.604 17.537 -1.398 1.00 92.94 284 LEU A CA 1
ATOM 2298 C C . LEU A 1 284 ? -11.356 16.779 -2.701 1.00 92.94 284 LEU A C 1
ATOM 2300 O O . LEU A 1 284 ? -10.213 16.729 -3.143 1.00 92.94 284 LEU A O 1
ATOM 2304 N N . VAL A 1 285 ? -12.385 16.204 -3.331 1.00 92.81 285 VAL A N 1
ATOM 2305 C CA . VAL A 1 285 ? -12.215 15.369 -4.529 1.00 92.81 285 VAL A CA 1
ATOM 2306 C C . VAL A 1 285 ? -12.433 16.185 -5.801 1.00 92.81 285 VAL A C 1
ATOM 2308 O O . VAL A 1 285 ? -13.353 17.004 -5.898 1.00 92.81 285 VAL A O 1
ATOM 2311 N N . LYS A 1 286 ? -11.573 15.962 -6.798 1.00 86.25 286 LYS A N 1
ATOM 2312 C CA . LYS A 1 286 ? -11.718 16.542 -8.142 1.00 86.25 286 LYS A CA 1
ATOM 2313 C C . LYS A 1 286 ? -13.047 16.124 -8.784 1.00 86.25 286 LYS A C 1
ATOM 2315 O O . LYS A 1 286 ? -13.450 14.960 -8.703 1.00 86.25 286 LYS A O 1
ATOM 2320 N N . ALA A 1 287 ? -13.730 17.064 -9.431 1.00 80.94 287 ALA A N 1
ATOM 2321 C CA . ALA A 1 287 ? -14.963 16.784 -10.153 1.00 80.94 287 ALA A CA 1
ATOM 2322 C C . ALA A 1 287 ? -14.672 16.041 -11.468 1.00 80.94 287 ALA A C 1
ATOM 2324 O O . ALA A 1 287 ? -13.586 16.135 -12.041 1.00 80.94 287 ALA A O 1
ATOM 2325 N N . ALA A 1 288 ? -15.663 15.304 -11.975 1.00 66.38 288 ALA A N 1
ATOM 2326 C CA . ALA A 1 288 ? -15.553 14.658 -13.278 1.00 66.38 288 ALA A CA 1
ATOM 2327 C C . ALA A 1 288 ? -15.429 15.728 -14.380 1.00 66.38 288 ALA A C 1
ATOM 2329 O O . ALA A 1 288 ? -16.390 16.444 -14.654 1.00 66.38 288 ALA A O 1
ATOM 2330 N N . GLY A 1 289 ? -14.251 15.826 -15.000 1.00 63.06 289 GLY A N 1
ATOM 2331 C CA . GLY A 1 289 ? -13.945 16.817 -16.037 1.00 63.06 289 GLY A CA 1
ATOM 2332 C C . GLY A 1 289 ? -12.965 17.913 -15.612 1.00 63.06 289 GLY A C 1
ATOM 2333 O O . GLY A 1 289 ? -12.541 18.682 -16.474 1.00 63.06 289 GLY A O 1
ATOM 2334 N N . ASP A 1 290 ? -12.562 17.960 -14.338 1.00 64.56 290 ASP A N 1
ATOM 2335 C CA . ASP A 1 290 ? -11.389 18.735 -13.930 1.00 64.56 290 ASP A CA 1
ATOM 2336 C C . ASP A 1 290 ? -10.164 18.112 -14.625 1.00 64.56 290 ASP A C 1
ATOM 2338 O O . ASP A 1 290 ? -9.918 16.909 -14.505 1.00 64.56 290 ASP A O 1
ATOM 2342 N N . GLY A 1 291 ? -9.442 18.897 -15.430 1.00 59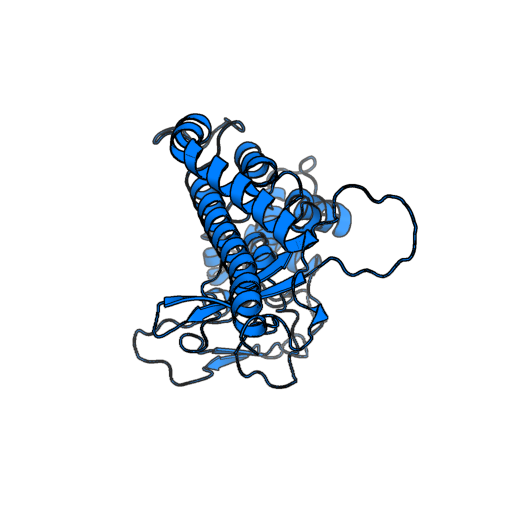.44 291 GLY A N 1
ATOM 2343 C CA . GLY A 1 291 ? -8.253 18.424 -16.142 1.00 59.44 291 GLY A CA 1
ATOM 2344 C C . GLY A 1 291 ? -7.154 17.932 -15.191 1.00 59.44 291 GLY A C 1
ATOM 2345 O O . GLY A 1 291 ? -7.171 18.200 -13.990 1.00 59.44 291 GLY A O 1
ATOM 2346 N N . GLU A 1 292 ? -6.162 17.220 -15.730 1.00 55.44 292 GLU A N 1
ATOM 2347 C CA . GLU A 1 292 ? -5.010 16.749 -14.943 1.00 55.44 292 GLU A CA 1
ATOM 2348 C C . GLU A 1 292 ? -4.142 17.904 -14.405 1.00 55.44 292 GLU A C 1
ATOM 2350 O O . GLU A 1 292 ? -3.425 17.730 -13.418 1.00 55.44 292 GLU A O 1
ATOM 2355 N N . GLU A 1 293 ? -4.239 19.099 -14.997 1.00 49.50 293 GLU A N 1
ATOM 2356 C CA . GLU A 1 293 ? -3.437 20.256 -14.607 1.00 49.50 293 GLU A CA 1
ATOM 2357 C C . GLU A 1 293 ? -4.043 21.070 -13.451 1.00 49.50 293 GLU A C 1
ATOM 2359 O O . GLU A 1 293 ? -5.104 21.680 -13.558 1.00 49.50 293 GLU A O 1
ATOM 2364 N N . ALA A 1 294 ? -3.241 21.144 -12.385 1.00 45.03 294 ALA A N 1
ATOM 2365 C CA . ALA A 1 294 ? -3.070 22.297 -11.504 1.00 45.03 294 ALA A CA 1
ATOM 2366 C C . ALA A 1 294 ? -4.247 22.720 -10.613 1.00 45.03 294 ALA A C 1
ATOM 2368 O O . ALA A 1 294 ? -4.623 23.888 -10.586 1.00 45.03 294 ALA A O 1
ATOM 2369 N N . ASP A 1 295 ? -4.681 21.820 -9.732 1.00 52.44 295 ASP A N 1
ATOM 2370 C CA . ASP A 1 295 ? -4.902 22.282 -8.363 1.00 52.44 295 ASP A CA 1
ATOM 2371 C C . ASP A 1 295 ? -4.378 21.240 -7.372 1.00 52.44 295 ASP A C 1
ATOM 2373 O O . ASP A 1 295 ? -4.902 20.128 -7.276 1.00 52.44 295 ASP A O 1
ATOM 2377 N N . GLY A 1 296 ? -3.281 21.576 -6.686 1.00 61.44 296 GLY A N 1
ATOM 2378 C CA . GLY A 1 296 ? -2.711 20.755 -5.608 1.00 61.44 296 GLY A CA 1
ATOM 2379 C C . GLY A 1 296 ? -3.624 20.678 -4.379 1.00 61.44 296 GLY A C 1
ATOM 2380 O O . GLY A 1 296 ? -3.345 19.914 -3.455 1.00 61.44 296 GLY A O 1
ATOM 2381 N N . ASP A 1 297 ? -4.716 21.443 -4.407 1.00 77.69 297 ASP A N 1
ATOM 2382 C CA . ASP A 1 297 ? -5.699 21.600 -3.345 1.00 77.69 297 ASP A CA 1
ATOM 2383 C C . ASP A 1 297 ? -6.758 20.485 -3.326 1.00 77.69 297 ASP A C 1
ATOM 2385 O O . ASP A 1 297 ? -7.486 20.353 -2.340 1.00 77.69 297 ASP A O 1
ATOM 2389 N N . LYS A 1 298 ? -6.838 19.647 -4.375 1.00 89.44 298 LYS A N 1
ATOM 2390 C CA . LYS A 1 298 ? -7.791 18.527 -4.456 1.00 89.44 298 LYS A CA 1
ATOM 2391 C C . LYS A 1 298 ? -7.137 17.195 -4.800 1.00 89.44 298 LYS A C 1
ATOM 2393 O O . LYS A 1 298 ? -6.232 17.118 -5.630 1.00 89.44 298 LYS A O 1
ATOM 2398 N N . MET A 1 299 ? -7.677 16.132 -4.216 1.00 92.88 299 MET A N 1
ATOM 2399 C CA . MET A 1 299 ? -7.239 14.758 -4.429 1.00 92.88 299 MET A CA 1
ATOM 2400 C C . MET A 1 299 ? -7.977 14.084 -5.589 1.00 92.88 299 MET A C 1
ATOM 2402 O O . MET A 1 299 ? -9.113 14.434 -5.938 1.00 92.88 299 MET A O 1
ATOM 2406 N N . SER A 1 300 ? -7.325 13.101 -6.202 1.00 92.38 300 SER A N 1
ATOM 2407 C CA . SER A 1 300 ? -7.951 12.261 -7.221 1.00 92.38 300 SER A CA 1
ATOM 2408 C C . SER A 1 300 ? -9.013 11.338 -6.609 1.00 92.38 300 SER A C 1
ATOM 2410 O O . SER A 1 300 ? -9.017 11.055 -5.408 1.00 92.38 300 SER A O 1
ATOM 2412 N N . ARG A 1 301 ? -9.913 10.813 -7.451 1.00 93.50 301 ARG A N 1
ATOM 2413 C CA . ARG A 1 301 ? -10.882 9.787 -7.030 1.00 93.50 301 ARG A CA 1
ATOM 2414 C C . ARG A 1 301 ? -10.180 8.545 -6.471 1.00 93.50 301 ARG A C 1
ATOM 2416 O O . ARG A 1 301 ? -10.654 7.979 -5.492 1.00 93.50 301 ARG A O 1
ATOM 2423 N N . TRP A 1 302 ? -9.058 8.152 -7.073 1.00 93.38 302 TRP A N 1
ATOM 2424 C CA . TRP A 1 302 ? -8.277 6.998 -6.637 1.00 93.38 302 TRP A CA 1
ATOM 2425 C C . TRP A 1 302 ? -7.683 7.194 -5.239 1.00 93.38 302 TRP A C 1
ATOM 2427 O O . TRP A 1 302 ? -7.810 6.307 -4.399 1.00 93.38 302 TRP A O 1
ATOM 2437 N N . GLU A 1 303 ? -7.086 8.359 -4.971 1.00 95.75 303 GLU A N 1
ATOM 2438 C CA . GLU A 1 303 ? -6.541 8.714 -3.649 1.00 95.75 303 GLU A CA 1
ATOM 2439 C C . GLU A 1 303 ? -7.641 8.670 -2.582 1.00 95.75 303 GLU A C 1
ATOM 2441 O O . GLU A 1 303 ? -7.475 8.032 -1.544 1.00 95.75 303 GLU A O 1
ATOM 2446 N N . TRP A 1 304 ? -8.800 9.272 -2.875 1.00 96.94 304 TRP A N 1
ATOM 2447 C CA . TRP A 1 304 ? -9.966 9.249 -1.989 1.00 96.94 304 TRP A CA 1
ATOM 2448 C C . TRP A 1 304 ? -10.422 7.824 -1.676 1.00 96.94 304 TRP A C 1
ATOM 2450 O O . TRP A 1 304 ? -10.553 7.446 -0.512 1.00 96.94 304 TRP A O 1
ATOM 2460 N N . GLU A 1 305 ? -10.656 7.008 -2.704 1.00 97.31 305 GLU A N 1
ATOM 2461 C CA . GLU A 1 305 ? -11.109 5.629 -2.522 1.00 97.31 305 GLU A CA 1
ATOM 2462 C C . GLU A 1 305 ? -10.082 4.779 -1.772 1.00 97.31 305 GLU A C 1
ATOM 2464 O O . GLU A 1 305 ? -10.464 3.997 -0.902 1.00 97.31 305 GLU A O 1
ATOM 2469 N N . SER A 1 306 ? -8.793 4.958 -2.060 1.00 97.56 306 SER A N 1
ATOM 2470 C CA . SER A 1 306 ? -7.705 4.237 -1.395 1.00 97.56 306 SER A CA 1
ATOM 2471 C C . SER A 1 306 ? -7.604 4.612 0.084 1.00 97.56 306 SER A C 1
ATOM 2473 O O . SER A 1 306 ? -7.547 3.723 0.933 1.00 97.56 306 SER A O 1
ATOM 2475 N N . ALA A 1 307 ? -7.691 5.906 0.414 1.00 98.12 307 ALA A N 1
ATOM 2476 C CA . ALA A 1 307 ? -7.720 6.378 1.797 1.00 98.12 307 ALA A CA 1
ATOM 2477 C C . ALA A 1 307 ? -8.925 5.815 2.564 1.00 98.12 307 ALA A C 1
ATOM 2479 O O . ALA A 1 307 ? -8.787 5.393 3.710 1.00 98.12 307 ALA A O 1
ATOM 2480 N N . TRP A 1 308 ? -10.101 5.736 1.931 1.00 98.38 308 TRP A N 1
ATOM 2481 C CA . TRP A 1 308 ? -11.289 5.148 2.557 1.00 98.38 308 TRP A CA 1
ATOM 2482 C C . TRP A 1 308 ? -11.226 3.627 2.702 1.00 98.38 308 TRP A C 1
ATOM 2484 O O . TRP A 1 308 ? -11.750 3.095 3.681 1.00 98.38 308 TRP A O 1
ATOM 2494 N N . ARG A 1 309 ? -10.592 2.911 1.765 1.00 98.50 309 ARG A N 1
ATOM 2495 C CA . ARG A 1 309 ? -10.317 1.473 1.926 1.00 98.50 309 ARG A CA 1
ATOM 2496 C C . ARG A 1 309 ? -9.425 1.237 3.141 1.00 98.50 309 ARG A C 1
ATOM 2498 O O . ARG A 1 309 ? -9.774 0.410 3.980 1.00 98.50 309 ARG A O 1
ATOM 2505 N N . TYR A 1 310 ? -8.355 2.022 3.273 1.00 98.56 310 TYR A N 1
ATOM 2506 C CA . TYR A 1 310 ? -7.466 1.968 4.431 1.00 98.56 310 TYR A CA 1
ATOM 2507 C C . TYR A 1 310 ? -8.181 2.326 5.737 1.00 98.56 310 TYR A C 1
ATOM 2509 O O . TYR A 1 310 ? -8.167 1.539 6.678 1.00 98.56 310 TYR A O 1
ATOM 2517 N N . HIS A 1 311 ? -8.914 3.443 5.761 1.00 98.62 311 HIS A N 1
ATOM 2518 C CA . HIS A 1 311 ? -9.755 3.854 6.888 1.00 98.62 311 HIS A CA 1
ATOM 2519 C C . HIS A 1 311 ? -10.687 2.731 7.370 1.00 98.62 311 HIS A C 1
ATOM 2521 O O . HIS A 1 311 ? -10.832 2.505 8.572 1.00 98.62 311 HIS A O 1
ATOM 2527 N N . ASN A 1 312 ? -11.357 2.039 6.444 1.00 98.44 312 ASN A N 1
ATOM 2528 C CA . ASN A 1 312 ? -12.299 0.977 6.790 1.00 98.44 312 ASN A CA 1
ATOM 2529 C C . ASN A 1 312 ? -11.586 -0.240 7.378 1.00 98.44 312 ASN A C 1
ATOM 2531 O O . ASN A 1 312 ? -12.051 -0.782 8.378 1.00 98.44 312 ASN A O 1
ATOM 2535 N N . ALA A 1 313 ? -10.462 -0.649 6.788 1.00 98.44 313 ALA A N 1
ATOM 2536 C CA . ALA A 1 313 ? -9.661 -1.749 7.311 1.00 98.44 313 ALA A CA 1
ATOM 2537 C C . ALA A 1 313 ? -9.131 -1.437 8.718 1.00 98.44 313 ALA A C 1
ATOM 2539 O O . ALA A 1 313 ? -9.342 -2.224 9.637 1.00 98.44 313 ALA A O 1
ATOM 2540 N N . LEU A 1 314 ? -8.592 -0.231 8.909 1.00 98.06 314 LEU A N 1
ATOM 2541 C CA . LEU A 1 314 ? -8.131 0.291 10.195 1.00 98.06 314 LEU A CA 1
ATOM 2542 C C . LEU A 1 314 ? -9.260 0.312 11.241 1.00 98.06 314 LEU A C 1
ATOM 2544 O O . LEU A 1 314 ? -9.104 -0.187 12.353 1.00 98.06 314 LEU A O 1
ATOM 2548 N N . SER A 1 315 ? -10.443 0.811 10.866 1.00 98.44 315 SER A N 1
ATOM 2549 C CA . SER A 1 315 ? -11.625 0.829 11.741 1.00 98.44 315 SER A CA 1
ATOM 2550 C C . SER A 1 315 ? -12.070 -0.578 12.147 1.00 98.44 315 SER A C 1
ATOM 2552 O O . SER A 1 315 ? -12.462 -0.800 13.293 1.00 98.44 315 SER A O 1
ATOM 2554 N N . HIS A 1 316 ? -12.038 -1.531 11.212 1.00 98.25 316 HIS A N 1
ATOM 2555 C CA . HIS A 1 316 ? -12.392 -2.922 11.476 1.00 98.25 316 HIS A CA 1
ATOM 2556 C C . HIS A 1 316 ? -11.376 -3.612 12.387 1.00 98.25 316 HIS A C 1
ATOM 2558 O O . HIS A 1 316 ? -11.799 -4.311 13.309 1.00 98.25 316 HIS A O 1
ATOM 2564 N N . ALA A 1 317 ? -10.080 -3.380 12.167 1.00 97.94 317 ALA A N 1
ATOM 2565 C CA . ALA A 1 317 ? -9.001 -3.900 12.998 1.00 97.94 317 ALA A CA 1
ATOM 2566 C C . ALA A 1 317 ? -9.131 -3.411 14.443 1.00 97.94 317 ALA A C 1
ATOM 2568 O O . ALA A 1 317 ? -9.252 -4.222 15.358 1.00 97.94 317 ALA A O 1
ATOM 2569 N N . ILE A 1 318 ? -9.252 -2.094 14.640 1.00 97.81 318 ILE A N 1
ATOM 2570 C CA . ILE A 1 318 ? -9.446 -1.486 15.964 1.00 97.81 318 ILE A CA 1
ATOM 2571 C C . ILE A 1 318 ? -10.713 -2.034 16.637 1.00 97.81 318 ILE A C 1
ATOM 2573 O O . ILE A 1 318 ? -10.710 -2.377 17.818 1.00 97.81 318 ILE A O 1
ATOM 2577 N N . ALA A 1 319 ? -11.821 -2.144 15.897 1.00 97.62 319 ALA A N 1
ATOM 2578 C CA . ALA A 1 319 ? -13.062 -2.671 16.453 1.00 97.62 319 ALA A CA 1
ATOM 2579 C C . ALA A 1 319 ? -12.951 -4.149 16.859 1.00 97.62 319 ALA A C 1
ATOM 2581 O O . ALA A 1 319 ? -13.590 -4.540 17.835 1.00 97.62 319 ALA A O 1
ATOM 2582 N N . ALA A 1 320 ? -12.206 -4.968 16.111 1.00 96.44 320 ALA A N 1
ATOM 2583 C CA . ALA A 1 320 ? -11.961 -6.368 16.450 1.00 96.44 320 ALA A CA 1
ATOM 2584 C C . ALA A 1 320 ? -11.074 -6.499 17.693 1.00 96.44 320 ALA A C 1
ATOM 2586 O O . ALA A 1 320 ? -11.450 -7.230 18.604 1.00 96.44 320 ALA A O 1
ATOM 2587 N N . ALA A 1 321 ? -9.999 -5.710 17.783 1.00 94.94 321 ALA A N 1
ATOM 2588 C CA . ALA A 1 321 ? -9.124 -5.671 18.953 1.00 94.94 321 ALA A CA 1
ATOM 2589 C C . ALA A 1 321 ? -9.876 -5.288 20.242 1.00 94.94 321 ALA A C 1
ATOM 2591 O O . ALA A 1 321 ? -9.736 -5.935 21.274 1.00 94.94 321 ALA A O 1
ATOM 2592 N N . ILE A 1 322 ? -10.764 -4.286 20.186 1.00 95.31 322 ILE A N 1
ATOM 2593 C CA . ILE A 1 322 ? -11.598 -3.918 21.346 1.00 95.31 322 ILE A CA 1
ATOM 2594 C C . ILE A 1 322 ? -12.545 -5.062 21.747 1.00 95.31 322 ILE A C 1
ATOM 2596 O O . ILE A 1 322 ? -12.823 -5.243 22.934 1.00 95.31 322 ILE A O 1
ATOM 2600 N N . ARG A 1 323 ? -13.104 -5.795 20.771 1.00 94.31 323 ARG A N 1
ATOM 2601 C CA . ARG A 1 323 ? -14.051 -6.888 21.047 1.00 94.31 323 ARG A CA 1
ATOM 2602 C C . ARG A 1 323 ? -13.371 -8.085 21.697 1.00 94.31 323 ARG A C 1
ATOM 2604 O O . ARG A 1 323 ? -13.964 -8.626 22.621 1.00 94.31 323 ARG A O 1
ATOM 2611 N N . SER A 1 324 ? -12.174 -8.463 21.245 1.00 90.62 324 SER A N 1
ATOM 2612 C CA . SER A 1 324 ? -11.478 -9.649 21.762 1.00 90.62 324 SER A CA 1
ATOM 2613 C C . SER A 1 324 ? -11.195 -9.562 23.261 1.00 90.62 324 SER A C 1
ATOM 2615 O O . SER A 1 324 ? -11.268 -10.576 23.941 1.00 90.62 324 SER A O 1
ATOM 2617 N N . VAL A 1 325 ? -10.949 -8.358 23.791 1.00 86.25 325 VAL A N 1
ATOM 2618 C CA . VAL A 1 325 ? -10.756 -8.152 25.238 1.00 86.25 325 VAL A CA 1
ATOM 2619 C C . VAL A 1 325 ? -12.087 -8.218 25.998 1.00 86.25 325 VAL A C 1
ATOM 2621 O O . VAL A 1 325 ? -12.187 -8.822 27.058 1.00 86.25 325 VAL A O 1
ATOM 2624 N N . ALA A 1 326 ? -13.159 -7.646 25.438 1.00 76.25 326 ALA A N 1
ATOM 2625 C CA . ALA A 1 326 ? -14.464 -7.594 26.105 1.00 76.25 326 ALA A CA 1
ATOM 2626 C C . ALA A 1 326 ? -15.157 -8.965 26.235 1.00 76.25 326 ALA A C 1
ATOM 2628 O O . ALA A 1 326 ? -16.005 -9.141 27.110 1.00 76.25 326 ALA A O 1
ATOM 2629 N N . THR A 1 327 ? -14.854 -9.913 25.346 1.00 62.28 327 THR A N 1
ATOM 2630 C CA . THR A 1 327 ? -15.406 -11.275 25.388 1.00 62.28 327 THR A CA 1
ATOM 2631 C C . THR A 1 327 ? -14.793 -12.143 26.487 1.00 62.28 327 THR A C 1
ATOM 2633 O O . THR A 1 327 ? -15.461 -13.059 26.957 1.00 62.28 327 THR A O 1
ATOM 2636 N N . GLU A 1 328 ? -13.568 -11.851 26.927 1.00 56.59 328 GLU A N 1
ATOM 2637 C CA . GLU A 1 328 ? -12.878 -12.622 27.972 1.00 56.59 328 GLU A CA 1
ATOM 2638 C C . GLU A 1 328 ? -13.273 -12.164 29.384 1.00 56.59 328 GLU A C 1
ATOM 2640 O O . GLU A 1 328 ? -13.593 -13.008 30.220 1.00 56.59 328 GLU A O 1
ATOM 2645 N N . ASP A 1 329 ? -13.432 -10.852 29.614 1.00 56.34 329 ASP A N 1
ATOM 2646 C CA . ASP A 1 329 ? -13.949 -10.301 30.886 1.00 56.34 329 ASP A CA 1
ATOM 2647 C C . ASP A 1 329 ? -15.324 -10.888 31.280 1.00 56.34 329 ASP A C 1
ATOM 2649 O O . ASP A 1 329 ? -15.688 -10.954 32.456 1.00 56.34 329 ASP A O 1
ATOM 2653 N N . ALA A 1 330 ? -16.119 -11.306 30.288 1.00 49.84 330 ALA A N 1
ATOM 2654 C CA . ALA A 1 330 ? -17.412 -11.949 30.501 1.00 49.84 330 ALA A CA 1
ATOM 2655 C C . ALA A 1 330 ? -17.295 -13.437 30.877 1.00 49.84 330 ALA A C 1
ATOM 2657 O O . ALA A 1 330 ? -18.196 -13.960 31.533 1.00 49.84 330 ALA A O 1
ATOM 2658 N N . HIS A 1 331 ? -16.213 -14.112 30.481 1.00 47.91 331 HIS A N 1
ATOM 2659 C CA . HIS A 1 331 ? -15.964 -15.518 30.797 1.00 47.91 331 HIS A CA 1
ATOM 2660 C C . HIS A 1 331 ? -15.240 -15.712 32.135 1.00 47.91 331 HIS A C 1
ATOM 2662 O O . HIS A 1 331 ? -15.563 -16.660 32.850 1.00 47.91 331 HIS A O 1
ATOM 2668 N N . ASP A 1 332 ? -14.376 -14.782 32.544 1.00 47.44 332 ASP A N 1
ATOM 2669 C CA . ASP A 1 332 ? -13.716 -14.829 33.859 1.00 47.44 332 ASP A CA 1
ATOM 2670 C C . ASP A 1 332 ? -14.646 -14.438 35.026 1.00 47.44 332 ASP A C 1
ATOM 2672 O O . ASP A 1 332 ? -14.353 -14.705 36.192 1.00 47.44 332 ASP A O 1
ATOM 2676 N N . GLY A 1 333 ? -15.810 -13.849 34.730 1.00 43.66 333 GLY A N 1
ATOM 2677 C CA . GLY A 1 333 ? -16.855 -13.528 35.708 1.00 43.66 333 GLY A CA 1
ATOM 2678 C C . GLY A 1 333 ? -17.802 -14.683 36.071 1.00 43.66 333 GLY A C 1
ATOM 2679 O O . GLY A 1 333 ? -18.689 -14.481 36.905 1.00 43.66 333 GLY A O 1
ATOM 2680 N N . GLU A 1 334 ? -17.652 -15.865 35.460 1.00 37.38 334 GLU A N 1
ATOM 2681 C CA . GLU A 1 334 ? -18.527 -17.036 35.671 1.00 37.38 334 GLU A CA 1
ATOM 2682 C C . GLU A 1 334 ? -17.855 -18.235 36.383 1.00 37.38 334 GLU A C 1
ATOM 2684 O O . GLU A 1 334 ? -18.450 -19.317 36.430 1.00 37.38 334 GLU A O 1
ATOM 2689 N N . LEU A 1 335 ? -16.670 -18.067 36.990 1.00 33.28 335 LEU A N 1
ATOM 2690 C CA . LEU A 1 335 ? -15.977 -19.123 37.760 1.00 33.28 335 LEU A CA 1
ATOM 2691 C C . LEU A 1 335 ? -16.110 -19.001 39.286 1.00 33.28 335 LEU A C 1
ATOM 2693 O O . LEU A 1 335 ? -15.833 -17.916 39.846 1.00 33.28 335 LEU A O 1
#

Foldseek 3Di:
DQFLPFDDALPAQDDLSSLVSQLVQLLCACPHPCNVVSVVLVPDDPCLALCSWFPLLVCCLCCQQQPVQQFPPGCCLANCCCVVCACVVSVHDDCPPDVVSNVSSVSSVLCCLAQPFNSHRDPPNSVAEEALPLVLAFWDWDDDNTPPDDTDIGTPDDADDVRGHYDHQLCPAPQRPHCPDPDPSGPSRDFQRNCCNRHSAGYDPFGKGKGDNPPPDDPDPDPDPPCSIAIWTWGQDPPPRATATHFDPDPSNAHDPVRLVSLVVSLVSLVVSVVCLVVCCVQAEDDDPPDPDDDSRHTYPSSSVSSVNVSVVSSSNSVNSNVNVVVVVVVVVPD

Sequence (335 aa):
MIHPGKKYHQHKYYSCRSIYNLAMELEKGDKSDRAPYVRYLLSQTRGTMPGEWSVAGSKFLASDVLGDGDLPPYEDSWRTKFDKEWLRGCLGTDRASDPSTHAFERDAYWLASSRDEDTLMVPVYDMANHSNDPALLNTLSYKPETAGDAFLFVASRDIGGGEQVYNSYNRCNACSDARYGDDCETYSFARTPDLFVRFGFVEEYPQNWEFDPHNDDSSDDDDDDDETEFNFCLHRDAESGELEARWGDREDDKPDAADVRWLRKQLGRLRGLSDRKERLEAQLVKAAGDGEEADGDKMSRWEWESAWRYHNALSHAIAAAIRSVATEDAHDGEL

InterPro domains:
  IPR001214 SET domain [PF00856] (114-170)
  IPR046341 SET domain superfamily [SSF82199] (101-181)
  IPR050600 SETD3/SETD6 methyltransferase [PTHR13271] (22-250)